Protein AF-A0A962KRT5-F1 (afdb_monomer_lite)

pLDDT: mean 73.4, std 15.81, range [32.62, 94.31]

Foldseek 3Di:
DPPPDPDDQQDQDDQPDCPQEHSVQLVVLSVCCVPPVVVLLVQLLVLQDLDPPPDSCPSNLVSLLCSQVVVVVPGPAGPALQSSQSSSLSSSQRSCVSVVHDRQQLAQDALVVLVVLLVVLVDPDDPVVLLVLLVVLCVVCVRLLVSCLSCLRSVRCNCSVVVVLVSSLVSCCVPPVVVHDPPPPSNSVNSVSVSSNCSSNVPPRPPDD

Radius of gyration: 18.93 Å; chains: 1; bounding box: 44×34×55 Å

Structure (mmCIF, N/CA/C/O backbone):
data_AF-A0A962KRT5-F1
#
_entry.id   AF-A0A962KRT5-F1
#
loop_
_atom_site.group_PDB
_atom_site.id
_atom_site.type_symbol
_atom_site.label_atom_id
_atom_site.label_alt_id
_atom_site.label_comp_id
_atom_site.label_asym_id
_atom_site.label_entity_id
_atom_site.label_seq_id
_atom_site.pdbx_PDB_ins_code
_atom_site.Cartn_x
_atom_site.Cartn_y
_atom_site.Cartn_z
_atom_site.occupancy
_atom_site.B_iso_or_equiv
_atom_site.auth_seq_id
_atom_site.auth_comp_id
_atom_site.auth_asym_id
_atom_site.auth_atom_id
_atom_site.pdbx_PDB_model_num
ATOM 1 N N . MET A 1 1 ? 4.299 20.429 25.257 1.00 34.22 1 MET A N 1
ATOM 2 C CA . MET A 1 1 ? 3.073 20.150 26.034 1.00 34.22 1 MET A CA 1
ATOM 3 C C . MET A 1 1 ? 2.547 18.812 25.542 1.00 34.22 1 MET A C 1
ATOM 5 O O . MET A 1 1 ? 2.298 18.714 24.353 1.00 34.22 1 MET A O 1
ATOM 9 N N . ASN A 1 2 ? 2.463 17.788 26.398 1.00 36.34 2 ASN A N 1
ATOM 10 C CA . ASN A 1 2 ? 1.872 16.492 26.038 1.00 36.34 2 ASN A CA 1
ATOM 11 C C . ASN A 1 2 ? 0.351 16.599 26.186 1.00 36.34 2 ASN A C 1
ATOM 13 O O . ASN A 1 2 ? -0.204 16.330 27.250 1.00 36.34 2 ASN A O 1
ATOM 17 N N . THR A 1 3 ? -0.327 17.066 25.143 1.00 44.53 3 THR A N 1
ATOM 18 C CA . THR A 1 3 ? -1.774 16.892 25.012 1.00 44.53 3 THR A CA 1
ATOM 19 C C . THR A 1 3 ? -2.020 15.427 24.696 1.00 44.53 3 THR A C 1
ATOM 21 O O . THR A 1 3 ? -1.869 15.013 23.554 1.00 44.53 3 THR A O 1
ATOM 24 N N . SER A 1 4 ? -2.361 14.634 25.714 1.00 51.38 4 SER A N 1
ATOM 25 C CA . SER A 1 4 ? -2.929 13.303 25.502 1.00 51.38 4 SER A CA 1
ATOM 26 C C . SER A 1 4 ? -4.193 13.479 24.660 1.00 51.38 4 SER A C 1
ATOM 28 O O . SER A 1 4 ? -5.209 13.986 25.143 1.00 51.38 4 SER A O 1
ATOM 30 N N . ILE A 1 5 ? -4.096 13.150 23.371 1.00 58.03 5 ILE A N 1
ATOM 31 C CA . ILE A 1 5 ? -5.247 13.105 22.479 1.00 58.03 5 ILE A CA 1
ATOM 32 C C . ILE A 1 5 ? -6.123 11.982 23.020 1.00 58.03 5 ILE A C 1
ATOM 34 O O . ILE A 1 5 ? -5.716 10.824 23.083 1.00 58.03 5 ILE A O 1
ATOM 38 N N . ARG A 1 6 ? -7.324 12.324 23.485 1.00 66.25 6 ARG A N 1
ATOM 39 C CA . ARG A 1 6 ? -8.289 11.309 23.894 1.00 66.25 6 ARG A CA 1
ATOM 40 C C . ARG A 1 6 ? -8.757 10.602 22.625 1.00 66.25 6 ARG A C 1
ATOM 42 O O . ARG A 1 6 ? -9.541 11.182 21.879 1.00 66.25 6 ARG A O 1
ATOM 49 N N . LEU A 1 7 ? -8.263 9.384 22.402 1.00 69.31 7 LEU A N 1
ATOM 50 C CA . LEU A 1 7 ? -8.700 8.482 21.333 1.00 69.31 7 LEU A CA 1
ATOM 51 C C . LEU A 1 7 ? -10.231 8.422 21.303 1.00 69.31 7 LEU A C 1
ATOM 53 O O . LEU A 1 7 ? -10.857 7.855 22.205 1.00 69.31 7 LEU A O 1
ATOM 57 N N . LYS A 1 8 ? -10.838 9.061 20.299 1.00 80.38 8 LYS A N 1
ATOM 58 C CA . LYS A 1 8 ? -12.243 8.828 19.964 1.00 80.38 8 LYS A CA 1
ATOM 59 C C . LYS A 1 8 ? -12.336 7.428 19.340 1.00 80.38 8 LYS A C 1
ATOM 61 O O . LYS A 1 8 ? -11.406 7.056 18.625 1.00 80.38 8 LYS A O 1
ATOM 66 N N . PRO A 1 9 ? -13.425 6.678 19.576 1.00 86.38 9 PRO A N 1
ATOM 67 C CA . PRO A 1 9 ? -13.664 5.446 18.839 1.00 86.38 9 PRO A CA 1
ATOM 68 C C . PRO A 1 9 ? -13.643 5.705 17.330 1.00 86.38 9 PRO A C 1
ATOM 70 O O . PRO A 1 9 ? -14.184 6.718 16.870 1.00 86.38 9 PRO A O 1
ATOM 73 N N . LEU A 1 10 ? -13.018 4.809 16.576 1.00 90.00 10 LEU A N 1
ATOM 74 C CA . LEU A 1 10 ? -13.010 4.843 15.125 1.00 90.00 10 LEU A CA 1
ATOM 75 C C . LEU A 1 10 ? -14.431 4.556 14.612 1.00 90.00 10 LEU A C 1
ATOM 77 O O . LEU A 1 10 ? -15.071 3.600 15.054 1.00 90.00 10 LEU A O 1
ATOM 81 N N . PRO A 1 11 ? -14.968 5.377 13.695 1.00 91.75 11 PRO A N 1
ATOM 82 C CA . PRO A 1 11 ? -16.301 5.160 13.161 1.00 91.75 11 PRO A CA 1
ATOM 83 C C . PRO A 1 11 ? -16.336 3.905 12.289 1.00 91.75 11 PRO A C 1
ATOM 85 O O . PRO A 1 11 ? -15.399 3.619 11.543 1.00 91.75 11 PRO A O 1
ATOM 88 N N . VAL A 1 12 ? -17.467 3.204 12.320 1.00 91.94 12 VAL A N 1
ATOM 89 C CA . VAL A 1 12 ? -17.766 2.165 11.333 1.00 91.94 12 VAL A CA 1
ATOM 90 C C . VAL A 1 12 ? -18.138 2.857 10.024 1.00 91.94 12 VAL A C 1
ATOM 92 O O . VAL A 1 12 ? -19.119 3.600 9.963 1.00 91.94 12 VAL A O 1
ATOM 95 N N . LEU A 1 13 ? -17.334 2.628 8.990 1.00 90.56 13 LEU A N 1
ATOM 96 C CA . LEU A 1 13 ? -17.573 3.098 7.628 1.00 90.56 13 LEU A CA 1
ATOM 97 C C . LEU A 1 13 ? -17.784 1.887 6.708 1.00 90.56 13 LEU A C 1
ATOM 99 O O . LEU A 1 13 ? -17.200 0.836 6.978 1.00 90.56 13 LEU A O 1
ATOM 103 N N . PRO A 1 14 ? -18.580 2.008 5.632 1.00 93.31 14 PRO A N 1
ATOM 104 C CA . PRO A 1 14 ? -18.574 1.021 4.560 1.00 93.31 14 PRO A CA 1
ATOM 105 C C . PRO A 1 14 ? -17.189 0.952 3.909 1.00 93.31 14 PRO A C 1
ATOM 107 O O . PRO A 1 14 ? -16.612 1.997 3.580 1.00 93.31 14 PRO A O 1
ATOM 110 N N . VAL A 1 15 ? -16.668 -0.260 3.733 1.00 91.31 15 VAL A N 1
ATOM 111 C CA . VAL A 1 15 ? -15.463 -0.505 2.928 1.00 91.31 15 VAL A CA 1
ATOM 112 C C . VAL A 1 15 ? -15.736 -0.165 1.458 1.00 91.31 15 VAL A C 1
ATOM 114 O O . VAL A 1 15 ? -16.819 -0.454 0.952 1.00 91.31 15 VAL A O 1
ATOM 117 N N . GLU A 1 16 ? -14.780 0.480 0.782 1.00 86.12 16 GLU A N 1
ATOM 118 C CA . GLU A 1 16 ? -14.925 0.884 -0.625 1.00 86.12 16 GLU A CA 1
ATOM 119 C C . GLU A 1 16 ? -14.697 -0.259 -1.616 1.00 86.12 16 GLU A C 1
ATOM 121 O O . GLU A 1 16 ? -15.350 -0.282 -2.659 1.00 86.12 16 GLU A O 1
ATOM 126 N N . ARG A 1 17 ? -13.800 -1.200 -1.292 1.00 82.00 17 ARG A N 1
ATOM 127 C CA . ARG A 1 17 ? -13.500 -2.389 -2.106 1.00 82.00 17 ARG A CA 1
ATOM 128 C C . ARG A 1 17 ? -13.463 -3.637 -1.243 1.00 82.00 17 ARG A C 1
ATOM 130 O O . ARG A 1 17 ? -12.502 -3.863 -0.507 1.00 82.00 17 ARG A O 1
ATOM 137 N N . ASP A 1 18 ? -14.522 -4.433 -1.306 1.00 86.81 18 ASP A N 1
ATOM 138 C CA . ASP A 1 18 ? -14.667 -5.615 -0.461 1.00 86.81 18 ASP A CA 1
ATOM 139 C C . ASP A 1 18 ? -14.050 -6.883 -1.071 1.00 86.81 18 ASP A C 1
ATOM 141 O O . ASP A 1 18 ? -13.909 -7.887 -0.369 1.00 86.81 18 ASP A O 1
ATOM 145 N N . GLU A 1 19 ? -13.596 -6.826 -2.329 1.00 86.06 19 GLU A N 1
ATOM 146 C CA . GLU A 1 19 ? -12.998 -7.961 -3.036 1.00 86.06 19 GLU A CA 1
ATOM 147 C C . GLU A 1 19 ? -11.678 -8.431 -2.408 1.00 86.06 19 GLU A C 1
ATOM 149 O O . GLU A 1 19 ? -11.365 -9.623 -2.444 1.00 86.06 19 GLU A O 1
ATOM 154 N N . TYR A 1 20 ? -10.907 -7.507 -1.826 1.00 83.50 20 TYR A N 1
ATOM 155 C CA . TYR A 1 20 ? -9.584 -7.785 -1.250 1.00 83.50 20 TYR A CA 1
ATOM 156 C C . TYR A 1 20 ? -9.496 -7.492 0.252 1.00 83.50 20 TYR A C 1
ATOM 158 O O . TYR A 1 20 ? -8.590 -7.993 0.922 1.00 83.50 20 TYR A O 1
ATOM 166 N N . CYS A 1 21 ? -10.438 -6.717 0.798 1.00 87.44 21 CYS A N 1
ATOM 167 C CA . CYS A 1 21 ? -10.530 -6.403 2.218 1.00 87.44 21 CYS A CA 1
ATOM 168 C C . CYS A 1 21 ? -12.002 -6.361 2.652 1.00 87.44 21 CYS A C 1
ATOM 170 O O . CYS A 1 21 ? -12.712 -5.407 2.377 1.00 87.44 21 CYS A O 1
ATOM 172 N N . SER A 1 22 ? -12.499 -7.396 3.335 1.00 93.31 22 SER A N 1
ATOM 173 C CA . SER A 1 22 ? -13.918 -7.425 3.721 1.00 93.31 22 SER A CA 1
ATOM 174 C C . SER A 1 22 ? -14.251 -6.447 4.858 1.00 93.31 22 SER A C 1
ATOM 176 O O . SER A 1 22 ? -13.402 -6.108 5.693 1.00 93.31 22 SER A O 1
ATOM 178 N N . GLN A 1 23 ? -15.528 -6.057 4.948 1.00 94.12 23 GLN A N 1
ATOM 179 C CA . GLN A 1 23 ? -16.053 -5.278 6.076 1.00 94.12 23 GLN A CA 1
ATOM 180 C C . GLN A 1 23 ? -15.787 -5.977 7.418 1.00 94.12 23 GLN A C 1
ATOM 182 O O . GLN A 1 23 ? -15.281 -5.353 8.347 1.00 94.12 23 GLN A O 1
ATOM 187 N N . GLU A 1 24 ? -16.075 -7.280 7.503 1.00 94.31 24 GLU A N 1
ATOM 188 C CA . GLU A 1 24 ? -15.885 -8.077 8.722 1.00 94.31 24 GLU A CA 1
ATOM 189 C C . GLU A 1 24 ? -14.420 -8.079 9.175 1.00 94.31 24 GLU A C 1
ATOM 191 O O . GLU A 1 24 ? -14.130 -7.860 10.351 1.00 94.31 24 GLU A O 1
ATOM 196 N N . MET A 1 25 ? -13.491 -8.271 8.234 1.00 93.19 25 MET A N 1
ATOM 197 C CA . MET A 1 25 ? -12.056 -8.237 8.510 1.00 93.19 25 MET A CA 1
ATOM 198 C C . MET A 1 25 ? -11.615 -6.861 9.013 1.00 93.19 25 MET A C 1
ATOM 200 O O . MET A 1 25 ? -10.937 -6.766 10.037 1.00 93.19 25 MET A O 1
ATOM 204 N N . THR A 1 26 ? -12.025 -5.799 8.320 1.00 92.25 26 THR A N 1
ATOM 205 C CA . THR A 1 26 ? -11.687 -4.420 8.690 1.00 92.25 26 THR A CA 1
ATOM 206 C C . THR A 1 26 ? -12.178 -4.094 10.101 1.00 92.25 26 THR A C 1
ATOM 208 O O . THR A 1 26 ? -11.401 -3.633 10.941 1.00 92.25 26 THR A O 1
ATOM 211 N N . ASP A 1 27 ? -13.441 -4.401 10.400 1.00 92.75 27 ASP A N 1
ATOM 212 C CA . ASP A 1 27 ? -14.059 -4.108 11.696 1.00 92.75 27 ASP A CA 1
ATOM 213 C C . ASP A 1 27 ? -13.444 -4.942 12.834 1.00 92.75 27 ASP A C 1
ATOM 215 O O . ASP A 1 27 ? -13.250 -4.434 13.945 1.00 92.75 27 ASP A O 1
ATOM 219 N N . ALA A 1 28 ? -13.068 -6.199 12.567 1.00 92.50 28 ALA A N 1
ATOM 220 C CA . ALA A 1 28 ? -12.366 -7.044 13.532 1.00 92.50 28 ALA A CA 1
ATOM 221 C C . ALA A 1 28 ? -10.981 -6.479 13.888 1.00 92.50 28 ALA A C 1
ATOM 223 O O . ALA A 1 28 ? -10.618 -6.423 15.067 1.00 92.50 28 ALA A O 1
ATOM 224 N N . ILE A 1 29 ? -10.225 -6.016 12.889 1.00 91.44 29 ILE A N 1
ATOM 225 C CA . ILE A 1 29 ? -8.900 -5.411 13.080 1.00 91.44 29 ILE A CA 1
ATOM 226 C C . ILE A 1 29 ? -9.009 -4.111 13.880 1.00 91.44 29 ILE A C 1
ATOM 228 O O . ILE A 1 29 ? -8.248 -3.911 14.827 1.00 91.44 29 ILE A O 1
ATOM 232 N N . ILE A 1 30 ? -9.985 -3.257 13.566 1.00 90.56 30 ILE A N 1
ATOM 233 C CA . ILE A 1 30 ? -10.252 -2.021 14.319 1.00 90.56 30 ILE A CA 1
ATOM 234 C C . ILE A 1 30 ? -10.604 -2.330 15.769 1.00 90.56 30 ILE A C 1
ATOM 236 O O . ILE A 1 30 ? -10.021 -1.753 16.684 1.00 90.56 30 ILE A O 1
ATOM 240 N N . THR A 1 31 ? -11.500 -3.290 15.985 1.00 91.25 31 THR A N 1
ATOM 241 C CA . THR A 1 31 ? -11.904 -3.709 17.329 1.00 91.25 31 THR A CA 1
ATOM 242 C C . THR A 1 31 ? -10.702 -4.210 18.137 1.00 91.25 31 THR A C 1
ATOM 244 O O . THR A 1 31 ? -10.577 -3.907 19.325 1.00 91.25 31 THR A O 1
ATOM 247 N N . GLU A 1 32 ? -9.788 -4.961 17.521 1.00 90.94 32 GLU A N 1
ATOM 248 C CA . GLU A 1 32 ? -8.557 -5.421 18.174 1.00 90.94 32 GLU A CA 1
ATOM 249 C C . GLU A 1 32 ? -7.597 -4.258 18.472 1.00 90.94 32 GLU A C 1
ATOM 251 O O . GLU A 1 32 ? -7.033 -4.201 19.571 1.00 90.94 32 GLU A O 1
ATOM 256 N N . LEU A 1 33 ? -7.452 -3.302 17.545 1.00 88.19 33 LEU A N 1
ATOM 257 C CA . LEU A 1 33 ? -6.648 -2.091 17.736 1.00 88.19 33 LEU A CA 1
ATOM 258 C C . LEU A 1 33 ? -7.139 -1.270 18.929 1.00 88.19 33 LEU A C 1
ATOM 260 O O . LEU A 1 33 ? -6.364 -0.966 19.838 1.00 88.19 33 LEU A O 1
ATOM 264 N N . GLU A 1 34 ? -8.434 -0.966 18.965 1.00 88.94 34 GLU A N 1
ATOM 265 C CA . GLU A 1 34 ? -9.047 -0.153 20.013 1.00 88.94 34 GLU A CA 1
ATOM 266 C C . GLU A 1 34 ? -9.010 -0.829 21.384 1.00 88.94 34 GLU A C 1
ATOM 268 O O . GLU A 1 34 ? -8.845 -0.157 22.404 1.00 88.94 34 GLU A O 1
ATOM 273 N N . ASN A 1 35 ? -9.150 -2.155 21.435 1.00 89.69 35 ASN A N 1
ATOM 274 C CA . ASN A 1 35 ? -9.220 -2.877 22.702 1.00 89.69 35 ASN A CA 1
ATOM 275 C C . ASN A 1 35 ? -7.848 -3.258 23.255 1.00 89.69 35 ASN A C 1
ATOM 277 O O . ASN A 1 35 ? -7.649 -3.180 24.471 1.00 89.69 35 ASN A O 1
ATOM 281 N N . LYS A 1 36 ? -6.915 -3.686 22.396 1.00 88.69 36 LYS A N 1
ATOM 282 C CA . LYS A 1 36 ? -5.664 -4.329 22.832 1.00 88.69 36 LYS A CA 1
ATOM 283 C C . LYS A 1 36 ? -4.389 -3.619 22.388 1.00 88.69 36 LYS A C 1
ATOM 285 O O . LYS A 1 36 ? -3.358 -3.839 23.016 1.00 88.69 36 LYS A O 1
ATOM 290 N N . HIS A 1 37 ? -4.444 -2.766 21.366 1.00 87.19 37 HIS A N 1
ATOM 291 C CA . HIS A 1 37 ? -3.265 -2.118 20.779 1.00 87.19 37 HIS A CA 1
ATOM 292 C C . HIS A 1 37 ? -3.416 -0.587 20.722 1.00 87.19 37 HIS A C 1
ATOM 294 O O . HIS A 1 37 ? -3.080 0.056 19.727 1.00 87.19 37 HIS A O 1
ATOM 300 N N . LYS A 1 38 ? -3.909 0.009 21.817 1.00 85.81 38 LYS A N 1
ATOM 301 C CA . LYS A 1 38 ? -4.190 1.453 21.917 1.00 85.81 38 LYS A CA 1
ATOM 302 C C . LYS A 1 38 ? -2.972 2.332 21.646 1.00 85.81 38 LYS A C 1
ATOM 304 O O . LYS A 1 38 ? -3.122 3.358 20.996 1.00 85.81 38 LYS A O 1
ATOM 309 N N . ASP A 1 39 ? -1.789 1.925 22.101 1.00 84.88 39 ASP A N 1
ATOM 310 C CA . ASP A 1 39 ? -0.550 2.680 21.874 1.00 84.88 39 ASP A CA 1
ATOM 311 C C . ASP A 1 39 ? -0.161 2.679 20.390 1.00 84.88 39 ASP A C 1
ATOM 313 O O . ASP A 1 39 ? 0.254 3.702 19.851 1.00 84.88 39 ASP A O 1
ATOM 317 N N . THR A 1 40 ? -0.363 1.554 19.696 1.00 84.25 40 THR A N 1
ATOM 318 C CA . THR A 1 40 ? -0.152 1.460 18.246 1.00 84.25 40 THR A CA 1
ATOM 319 C C . THR A 1 40 ? -1.145 2.339 17.496 1.00 84.25 40 THR A C 1
ATOM 321 O O . THR A 1 40 ? -0.745 3.091 16.611 1.00 84.25 40 THR A O 1
ATOM 324 N N . LEU A 1 41 ? -2.426 2.295 17.873 1.00 84.81 41 LEU A N 1
ATOM 325 C CA . LEU A 1 41 ? -3.456 3.150 17.285 1.00 84.81 41 LEU A CA 1
ATOM 326 C C . LEU A 1 41 ? -3.157 4.641 17.520 1.00 84.81 41 LEU A C 1
ATOM 328 O O . LEU A 1 41 ? -3.270 5.442 16.595 1.00 84.81 41 LEU A O 1
ATOM 332 N N . GLN A 1 42 ? -2.711 4.999 18.726 1.00 84.38 42 GLN A N 1
ATOM 333 C CA . GLN A 1 42 ? -2.265 6.351 19.057 1.00 84.38 42 GLN A CA 1
ATOM 334 C C . GLN A 1 42 ? -1.089 6.780 18.175 1.00 84.38 42 GLN A C 1
ATOM 336 O O . GLN A 1 42 ? -1.120 7.871 17.618 1.00 84.38 42 GLN A O 1
ATOM 341 N N . ASN A 1 43 ? -0.091 5.912 17.995 1.00 82.69 43 ASN A N 1
ATOM 342 C CA . ASN A 1 43 ? 1.048 6.191 17.127 1.00 82.69 43 ASN A CA 1
ATOM 343 C C . ASN A 1 43 ? 0.611 6.401 15.666 1.00 82.69 43 ASN A C 1
ATOM 345 O O . ASN A 1 43 ? 1.097 7.322 15.018 1.00 82.69 43 ASN A O 1
ATOM 349 N N . ILE A 1 44 ? -0.331 5.608 15.139 1.00 82.69 44 ILE A N 1
ATOM 350 C CA . ILE A 1 44 ? -0.856 5.826 13.778 1.00 82.69 44 ILE A CA 1
ATOM 351 C C . ILE A 1 44 ? -1.528 7.201 13.679 1.00 82.69 44 ILE A C 1
ATOM 353 O O . ILE A 1 44 ? -1.232 7.954 12.757 1.00 82.69 44 ILE A O 1
ATOM 357 N N . ILE A 1 45 ? -2.378 7.550 14.648 1.00 83.38 45 ILE A N 1
ATOM 358 C CA . ILE A 1 45 ? -3.072 8.846 14.714 1.00 83.38 45 ILE A CA 1
ATOM 359 C C . ILE A 1 45 ? -2.092 10.020 14.789 1.00 83.38 45 ILE A C 1
ATOM 361 O O . ILE A 1 45 ? -2.278 11.020 14.104 1.00 83.38 45 ILE A O 1
ATOM 365 N N . GLU A 1 46 ? -1.036 9.909 15.594 1.00 81.62 46 GLU A N 1
ATOM 366 C CA . GLU A 1 46 ? -0.012 10.954 15.737 1.00 81.62 46 GLU A CA 1
ATOM 367 C C . GLU A 1 46 ? 0.812 11.167 14.462 1.00 81.62 46 GLU A C 1
ATOM 369 O O . GLU A 1 46 ? 1.377 12.244 14.272 1.00 81.62 46 GLU A O 1
ATOM 374 N N . ASN A 1 47 ? 0.861 10.161 13.586 1.00 77.88 47 ASN A N 1
ATOM 375 C CA . ASN A 1 47 ? 1.531 10.226 12.291 1.00 77.88 47 ASN A CA 1
ATOM 376 C C . ASN A 1 47 ? 0.558 10.469 11.118 1.00 77.88 47 ASN A C 1
ATOM 378 O O . ASN A 1 47 ? 1.003 10.527 9.971 1.00 77.88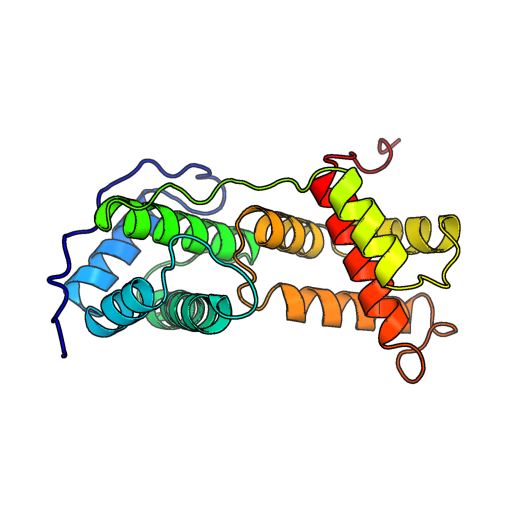 47 ASN A O 1
ATOM 382 N N . GLU A 1 48 ? -0.747 10.624 11.370 1.00 76.75 48 GLU A N 1
ATOM 383 C CA . GLU A 1 48 ? -1.731 10.983 10.345 1.00 76.75 48 GLU A CA 1
ATOM 384 C C . GLU A 1 48 ? -1.782 12.510 10.190 1.00 76.75 48 GLU A C 1
ATOM 386 O O . GLU A 1 48 ? -2.213 13.239 11.087 1.00 76.75 48 GLU A O 1
ATOM 391 N N . PHE A 1 49 ? -1.354 13.011 9.028 1.00 70.19 49 PHE A N 1
ATOM 392 C CA . PHE A 1 49 ? -1.311 14.446 8.741 1.00 70.19 49 PHE A CA 1
ATOM 393 C C . PHE A 1 49 ? -2.391 14.867 7.730 1.00 70.19 49 PHE A C 1
ATOM 395 O O . PHE A 1 49 ? -2.718 14.106 6.816 1.00 70.19 49 PHE A O 1
ATOM 402 N N . PRO A 1 50 ? -2.931 16.102 7.830 1.00 61.12 50 PRO A N 1
ATOM 403 C CA . PRO A 1 50 ? -3.933 16.612 6.889 1.00 61.12 50 PRO A CA 1
ATOM 404 C C . PRO A 1 50 ? -3.461 16.588 5.432 1.00 61.12 50 PRO A C 1
ATOM 406 O O . PRO A 1 50 ? -4.245 16.251 4.548 1.00 61.12 50 PRO A O 1
ATOM 409 N N . VAL A 1 51 ? -2.181 16.904 5.214 1.00 61.97 51 VAL A N 1
ATOM 410 C CA . VAL A 1 51 ? -1.486 16.821 3.928 1.00 61.97 51 VAL A CA 1
ATOM 411 C C . VAL A 1 51 ? -0.273 15.926 4.136 1.00 61.97 51 VAL A C 1
ATOM 413 O O . VAL A 1 51 ? 0.611 16.261 4.928 1.00 61.97 51 VAL A O 1
ATOM 416 N N . ARG A 1 52 ? -0.217 14.799 3.426 1.00 62.94 52 ARG A N 1
A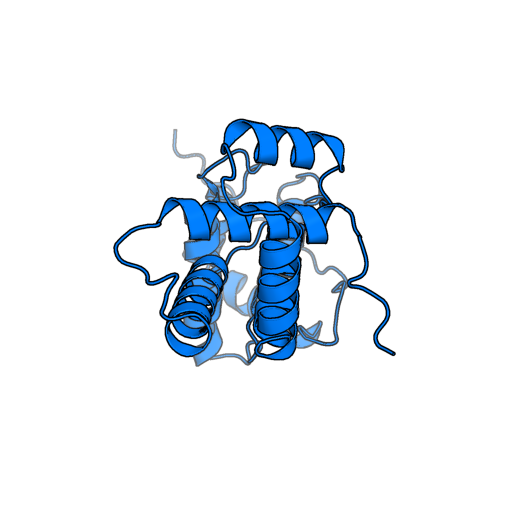TOM 417 C CA . ARG A 1 52 ? 0.941 13.897 3.410 1.00 62.94 52 ARG A CA 1
ATOM 418 C C . ARG A 1 52 ? 1.998 14.449 2.443 1.00 62.94 52 ARG A C 1
ATOM 420 O O . ARG A 1 52 ? 2.375 13.820 1.469 1.00 62.94 52 ARG A O 1
ATOM 427 N N . ALA A 1 53 ? 2.429 15.691 2.668 1.00 46.22 53 ALA A N 1
ATOM 428 C CA . ALA A 1 53 ? 3.461 16.313 1.849 1.00 46.22 53 ALA A CA 1
ATOM 429 C C . ALA A 1 53 ? 4.816 15.698 2.217 1.00 46.22 53 ALA A C 1
ATOM 431 O O . ALA A 1 53 ? 5.301 15.913 3.324 1.00 46.22 53 ALA A O 1
ATOM 432 N N . ASP A 1 54 ? 5.384 14.936 1.283 1.00 45.09 54 ASP A N 1
ATOM 433 C CA . ASP A 1 54 ? 6.780 14.501 1.215 1.00 45.09 54 ASP A CA 1
ATOM 434 C C . ASP A 1 54 ? 7.361 13.788 2.454 1.00 45.09 54 ASP A C 1
ATOM 436 O O . ASP A 1 54 ? 7.602 14.361 3.512 1.00 45.09 54 ASP A O 1
ATOM 440 N N . PHE A 1 55 ? 7.721 12.512 2.279 1.00 39.84 55 PHE A N 1
ATOM 441 C CA . PHE A 1 55 ? 8.627 11.731 3.145 1.00 39.84 55 PHE A CA 1
ATOM 442 C C . PHE A 1 55 ? 8.197 11.452 4.601 1.00 39.84 55 PHE A C 1
ATOM 444 O O . PHE A 1 55 ? 8.744 10.528 5.212 1.00 39.84 55 PHE A O 1
ATOM 451 N N . HIS A 1 56 ? 7.207 12.158 5.146 1.00 38.94 56 HIS A N 1
ATOM 452 C CA . HIS A 1 56 ? 6.696 11.964 6.508 1.00 38.94 56 HIS A CA 1
ATOM 453 C C . HIS A 1 56 ? 5.697 10.797 6.641 1.00 38.94 56 HIS A C 1
ATOM 455 O O . HIS A 1 56 ? 5.477 10.311 7.750 1.00 38.94 56 HIS A O 1
ATOM 461 N N . GLY A 1 57 ? 5.200 10.253 5.522 1.00 52.66 57 GLY A N 1
ATOM 462 C CA . GLY A 1 57 ? 4.361 9.045 5.482 1.00 52.66 57 GLY A CA 1
ATOM 463 C C . GLY A 1 57 ? 5.059 7.764 5.959 1.00 52.66 57 GLY A C 1
ATOM 464 O O . GLY A 1 57 ? 4.387 6.803 6.314 1.00 52.66 57 GLY A O 1
ATOM 465 N N . LYS A 1 58 ? 6.397 7.746 6.077 1.00 61.28 58 LYS A N 1
ATOM 466 C CA . LYS A 1 58 ? 7.136 6.558 6.548 1.00 61.28 58 LYS A CA 1
ATOM 467 C C . LYS A 1 58 ? 6.742 6.128 7.960 1.00 61.28 58 LYS A C 1
ATOM 469 O O . LYS A 1 58 ? 6.687 4.934 8.223 1.00 61.28 58 LYS A O 1
ATOM 474 N N . GLY A 1 59 ? 6.487 7.073 8.868 1.00 58.16 59 GLY A N 1
ATOM 475 C CA . GLY A 1 59 ? 6.071 6.750 10.240 1.00 58.16 59 GLY A CA 1
ATOM 476 C C . GLY A 1 59 ? 4.712 6.053 10.263 1.00 58.16 59 GLY A C 1
ATOM 477 O O . GLY A 1 59 ? 4.549 5.021 10.912 1.00 58.16 59 GLY A O 1
ATOM 478 N N . TYR A 1 60 ? 3.778 6.574 9.471 1.00 67.81 60 TYR A N 1
ATOM 479 C CA . TYR A 1 60 ? 2.450 6.009 9.281 1.00 67.81 60 TYR A CA 1
ATOM 480 C C . TYR A 1 60 ? 2.491 4.640 8.577 1.00 67.81 60 TYR A C 1
ATOM 482 O O . TYR A 1 60 ? 1.911 3.681 9.077 1.00 67.81 60 TYR A O 1
ATOM 490 N N . GLU A 1 61 ? 3.252 4.500 7.489 1.00 72.06 61 GLU A N 1
ATOM 491 C CA . GLU A 1 61 ? 3.427 3.230 6.770 1.00 72.06 61 GLU A CA 1
ATOM 492 C C . GLU A 1 61 ? 4.075 2.150 7.637 1.00 72.06 61 GLU A C 1
ATOM 494 O O . GLU A 1 61 ? 3.657 0.994 7.600 1.00 72.06 61 GLU A O 1
ATOM 499 N N . ILE A 1 62 ? 5.079 2.510 8.444 1.00 71.69 62 ILE A N 1
ATOM 500 C CA . ILE A 1 62 ? 5.698 1.588 9.403 1.00 71.69 62 ILE A CA 1
ATOM 501 C C . ILE A 1 62 ? 4.677 1.179 10.462 1.00 71.69 62 ILE A C 1
ATOM 503 O O . ILE A 1 62 ? 4.594 -0.002 10.802 1.00 71.69 62 ILE A O 1
ATOM 507 N N . ALA A 1 63 ? 3.893 2.125 10.982 1.00 70.56 63 ALA A N 1
ATOM 508 C CA . ALA A 1 63 ? 2.890 1.841 11.997 1.00 70.56 63 ALA A CA 1
ATOM 509 C C . ALA A 1 63 ? 1.782 0.922 11.455 1.00 70.56 63 ALA A C 1
ATOM 511 O O . ALA A 1 63 ? 1.467 -0.082 12.092 1.00 70.56 63 ALA A O 1
ATOM 512 N N . ILE A 1 64 ? 1.265 1.180 10.251 1.00 77.44 64 ILE A N 1
ATOM 513 C CA . ILE A 1 64 ? 0.277 0.310 9.601 1.00 77.44 64 ILE A CA 1
ATOM 514 C C . ILE A 1 64 ? 0.874 -1.042 9.203 1.00 77.44 64 ILE A C 1
ATOM 516 O O . ILE A 1 64 ? 0.261 -2.075 9.461 1.00 77.44 64 ILE A O 1
ATOM 520 N N . GLY A 1 65 ? 2.085 -1.079 8.646 1.00 79.88 65 GLY A N 1
ATOM 521 C CA . GLY A 1 65 ? 2.767 -2.339 8.340 1.00 79.88 65 GLY A CA 1
ATOM 522 C C . GLY A 1 65 ? 2.988 -3.194 9.593 1.00 79.88 65 GLY A C 1
ATOM 523 O O . GLY A 1 65 ? 2.813 -4.412 9.560 1.00 79.88 65 GLY A O 1
ATOM 524 N N . THR A 1 66 ? 3.291 -2.551 10.725 1.00 78.56 66 THR A N 1
ATOM 525 C CA . THR A 1 66 ? 3.395 -3.214 12.034 1.00 78.56 66 THR A CA 1
ATOM 526 C C . THR A 1 66 ? 2.042 -3.759 12.479 1.00 78.56 66 THR A C 1
ATOM 528 O O . THR A 1 66 ? 1.975 -4.900 12.923 1.00 78.56 66 THR A O 1
ATOM 531 N N . VAL A 1 67 ? 0.957 -2.999 12.304 1.00 79.69 67 VAL A N 1
ATOM 532 C CA . VAL A 1 67 ? -0.407 -3.471 12.583 1.00 79.69 67 VAL A CA 1
ATOM 533 C C . VAL A 1 67 ? -0.746 -4.710 11.767 1.00 79.69 67 VAL A C 1
ATOM 535 O O . VAL A 1 67 ? -1.143 -5.714 12.351 1.00 79.69 67 VAL A O 1
ATOM 538 N N . ILE A 1 68 ? -0.547 -4.676 10.449 1.00 82.00 68 ILE A N 1
ATOM 539 C CA . ILE A 1 68 ? -0.847 -5.810 9.566 1.00 82.00 68 ILE A CA 1
ATOM 540 C C . ILE A 1 68 ? -0.054 -7.048 10.009 1.00 82.00 68 ILE A C 1
ATOM 542 O O . ILE A 1 68 ? -0.615 -8.136 10.131 1.00 82.00 68 ILE A O 1
ATOM 546 N N . HIS A 1 69 ? 1.230 -6.887 10.337 1.00 82.75 69 HIS A N 1
ATOM 547 C CA . HIS A 1 69 ? 2.087 -7.998 10.755 1.00 82.75 69 HIS A CA 1
ATOM 548 C C . HIS A 1 69 ? 1.769 -8.544 12.154 1.00 82.75 69 HIS A C 1
ATOM 550 O O . HIS A 1 69 ? 1.779 -9.756 12.368 1.00 82.75 69 HIS A O 1
ATOM 556 N N . GLU A 1 70 ? 1.518 -7.677 13.135 1.00 82.38 70 GLU A N 1
ATOM 557 C CA . GLU A 1 70 ? 1.259 -8.090 14.518 1.00 82.38 70 GLU A CA 1
ATOM 558 C C . GLU A 1 70 ? -0.164 -8.613 14.712 1.00 82.38 70 GLU A C 1
ATOM 560 O O . GLU A 1 70 ? -0.355 -9.633 15.383 1.00 82.38 70 GLU A O 1
ATOM 565 N N . ILE A 1 71 ? -1.156 -7.950 14.111 1.00 83.50 71 ILE A N 1
ATOM 566 C CA . ILE A 1 71 ? -2.557 -8.376 14.164 1.00 83.50 71 ILE A CA 1
ATOM 567 C C . ILE A 1 71 ? -2.785 -9.587 13.264 1.00 83.50 71 ILE A C 1
ATOM 569 O O . ILE A 1 71 ? -3.505 -10.496 13.676 1.00 83.50 71 ILE A O 1
ATOM 573 N N . GLY A 1 72 ? -2.088 -9.686 12.127 1.00 81.44 72 GLY A N 1
ATOM 574 C CA . GLY A 1 72 ? -2.132 -10.851 11.236 1.00 81.44 72 GLY A CA 1
ATOM 575 C C . GLY A 1 72 ? -1.713 -12.175 11.882 1.00 81.44 72 GLY A C 1
ATOM 576 O O . GLY A 1 72 ? -2.002 -13.245 11.360 1.00 81.44 72 GLY A O 1
ATOM 577 N N . ARG A 1 73 ? -1.078 -12.141 13.062 1.00 83.69 73 ARG A N 1
ATOM 578 C CA . ARG A 1 73 ? -0.796 -13.347 13.864 1.00 83.69 73 ARG A CA 1
ATOM 579 C C . ARG A 1 73 ? -1.996 -13.850 14.670 1.00 83.69 73 ARG A C 1
ATOM 581 O O . ARG A 1 73 ? -1.937 -14.956 15.202 1.00 83.69 73 ARG A O 1
ATOM 588 N N . LYS A 1 74 ? -3.034 -13.030 14.839 1.00 85.69 74 LYS A N 1
ATOM 589 C CA . LYS A 1 74 ? -4.190 -13.288 15.716 1.00 85.69 74 LYS A CA 1
ATOM 590 C C . LYS A 1 74 ? -5.522 -13.244 14.977 1.00 85.69 74 LYS A C 1
ATOM 592 O O . LYS A 1 74 ? -6.453 -13.928 15.391 1.00 85.69 74 LYS A O 1
ATOM 597 N N . LEU A 1 75 ? -5.615 -12.422 13.939 1.00 88.12 75 LEU A N 1
ATOM 598 C CA . LEU A 1 75 ? -6.799 -12.238 13.114 1.00 88.12 75 LEU A CA 1
ATOM 599 C C . LEU A 1 75 ? -6.446 -12.465 11.641 1.00 88.12 75 LEU A C 1
ATOM 601 O O . LEU A 1 75 ? -5.293 -12.252 11.259 1.00 88.12 75 LEU A O 1
ATOM 605 N N . PRO A 1 76 ? -7.422 -12.866 10.810 1.00 86.12 76 PRO A N 1
ATOM 606 C CA . PRO A 1 76 ? -7.246 -12.886 9.366 1.00 86.12 76 PRO A CA 1
ATOM 607 C C . PRO A 1 76 ? -6.871 -11.487 8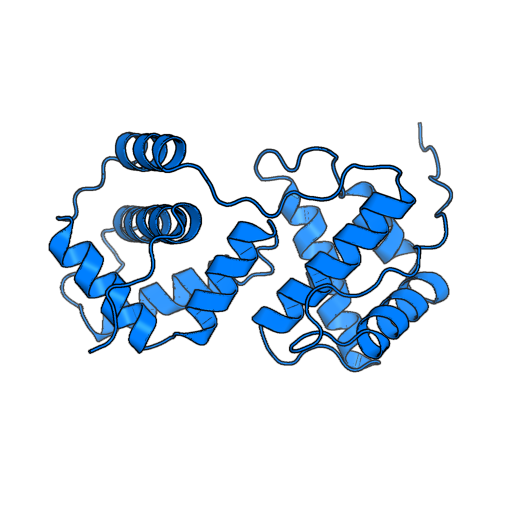.866 1.00 86.12 76 PRO A C 1
ATOM 609 O O . PRO A 1 76 ? -7.553 -10.513 9.177 1.00 86.12 76 PRO A O 1
ATOM 612 N N . VAL A 1 77 ? -5.795 -11.402 8.091 1.00 88.50 77 VAL A N 1
ATOM 613 C CA . VAL A 1 77 ? -5.404 -10.214 7.319 1.00 88.50 77 VAL A CA 1
ATOM 614 C C . VAL A 1 77 ? -5.372 -10.590 5.838 1.00 88.50 77 VAL A C 1
ATOM 616 O O . VAL A 1 77 ? -5.285 -11.783 5.531 1.00 88.50 77 VAL A O 1
ATOM 619 N N . PRO A 1 78 ? -5.449 -9.621 4.913 1.00 89.69 78 PRO A N 1
ATOM 620 C CA . PRO A 1 78 ? -5.378 -9.921 3.492 1.00 89.69 78 PRO A CA 1
ATOM 621 C C . PRO A 1 78 ? -4.062 -10.617 3.129 1.00 89.69 78 PRO A C 1
ATOM 623 O O . PRO A 1 78 ? -2.994 -10.240 3.607 1.00 89.69 78 PRO A O 1
ATOM 626 N N . GLU A 1 79 ? -4.139 -11.630 2.268 1.00 87.31 79 GLU A N 1
ATOM 627 C CA . GLU A 1 79 ? -2.965 -12.408 1.845 1.00 87.31 79 GLU A CA 1
ATOM 628 C C . GLU A 1 79 ? -2.171 -11.720 0.724 1.00 87.31 79 GLU A C 1
ATOM 630 O O . GLU A 1 79 ? -1.001 -12.033 0.498 1.00 87.31 79 GLU A O 1
ATOM 635 N N . THR A 1 80 ? -2.803 -10.785 0.008 1.00 89.25 80 THR A N 1
ATOM 636 C CA . THR A 1 80 ? -2.212 -10.086 -1.135 1.00 89.25 80 THR A CA 1
ATOM 637 C C . THR A 1 80 ? -1.696 -8.705 -0.743 1.00 89.25 80 THR A C 1
ATOM 639 O O . THR A 1 80 ? -2.218 -8.054 0.164 1.00 89.25 80 THR A O 1
ATOM 642 N N . ASP A 1 81 ? -0.689 -8.222 -1.476 1.00 87.38 81 ASP A N 1
ATOM 643 C CA . ASP A 1 81 ? -0.171 -6.858 -1.311 1.00 87.38 81 ASP A CA 1
ATOM 644 C C . ASP A 1 81 ? -1.259 -5.804 -1.555 1.00 87.38 81 ASP A C 1
ATOM 646 O O . ASP A 1 81 ? -1.369 -4.837 -0.807 1.00 87.38 81 ASP A O 1
ATOM 650 N N . LEU A 1 82 ? -2.110 -6.039 -2.556 1.00 85.31 82 LEU A N 1
ATOM 651 C CA . LEU A 1 82 ? -3.266 -5.202 -2.856 1.00 85.31 82 LEU A CA 1
ATOM 652 C C . LEU A 1 82 ? -4.256 -5.139 -1.687 1.00 85.31 82 LEU A C 1
ATOM 654 O O . LEU A 1 82 ? -4.659 -4.055 -1.283 1.00 85.31 82 LEU A O 1
ATOM 658 N N . GLY A 1 83 ? -4.611 -6.287 -1.106 1.00 89.38 83 GLY A N 1
ATOM 659 C CA . GLY A 1 83 ? -5.510 -6.314 0.041 1.00 89.38 83 GLY A CA 1
ATOM 660 C C . GLY A 1 83 ? -4.906 -5.621 1.263 1.00 89.38 83 GLY A C 1
ATOM 661 O O . GLY A 1 83 ? -5.616 -4.942 1.998 1.00 89.38 83 GLY A O 1
ATOM 662 N N . CYS A 1 84 ? -3.587 -5.722 1.462 1.00 89.44 84 CYS A N 1
ATOM 663 C CA . CYS A 1 84 ? -2.888 -4.985 2.517 1.00 89.44 84 CYS A CA 1
ATOM 664 C C . CYS A 1 84 ? -2.964 -3.463 2.309 1.00 89.44 84 CYS A C 1
ATOM 666 O O . CYS A 1 84 ? -3.145 -2.728 3.281 1.00 89.44 84 CYS A O 1
ATOM 668 N N . ILE A 1 85 ? -2.850 -2.999 1.060 1.00 86.62 85 ILE A N 1
ATOM 669 C CA . ILE A 1 85 ? -3.031 -1.588 0.685 1.00 86.62 85 ILE A CA 1
ATOM 670 C C . ILE A 1 85 ? -4.467 -1.135 0.963 1.00 86.62 85 ILE A C 1
ATOM 672 O O . ILE A 1 85 ? -4.655 -0.079 1.565 1.00 86.62 85 ILE A O 1
ATOM 676 N N . ASP A 1 86 ? -5.463 -1.955 0.620 1.00 88.06 86 ASP A N 1
ATOM 677 C CA . ASP A 1 86 ? -6.876 -1.651 0.880 1.00 88.06 86 ASP A CA 1
ATOM 678 C C . ASP A 1 86 ? -7.170 -1.567 2.367 1.00 88.06 86 ASP A C 1
ATOM 680 O O . ASP A 1 86 ? -7.761 -0.596 2.831 1.00 88.06 86 ASP A O 1
ATOM 684 N N . LEU A 1 87 ? -6.672 -2.523 3.147 1.00 90.31 87 LEU A N 1
ATOM 685 C CA . LEU A 1 87 ? -6.796 -2.480 4.596 1.00 90.31 87 LEU A CA 1
ATOM 686 C C . LEU A 1 87 ? -6.168 -1.203 5.175 1.00 90.31 87 LEU A C 1
ATOM 688 O O . LEU A 1 87 ? -6.769 -0.548 6.024 1.00 90.31 87 LEU A O 1
ATOM 692 N N . ALA A 1 88 ? -4.974 -0.818 4.720 1.00 88.81 88 ALA A N 1
ATOM 693 C CA . ALA A 1 88 ? -4.325 0.412 5.167 1.00 88.81 88 ALA A CA 1
ATOM 694 C C . ALA A 1 88 ? -5.120 1.669 4.806 1.00 88.81 88 ALA A C 1
ATOM 696 O O . ALA A 1 88 ? -5.263 2.573 5.634 1.00 88.81 88 ALA A O 1
ATOM 697 N N . TYR A 1 89 ? -5.662 1.714 3.589 1.00 87.44 89 TYR A N 1
ATOM 698 C CA . TYR A 1 89 ? -6.537 2.784 3.133 1.00 87.44 89 TYR A CA 1
ATOM 699 C C . TYR A 1 89 ? -7.800 2.876 4.002 1.00 87.44 89 TYR A C 1
ATOM 701 O O . TYR A 1 89 ? -8.128 3.952 4.506 1.00 87.44 89 TYR A O 1
ATOM 709 N N . GLU A 1 90 ? -8.450 1.747 4.282 1.00 90.81 90 GLU A N 1
ATOM 710 C CA . GLU A 1 90 ? -9.657 1.669 5.107 1.00 90.81 90 GLU A CA 1
ATOM 711 C C . GLU A 1 90 ? -9.424 2.067 6.572 1.00 90.81 90 GLU A C 1
ATOM 713 O O . GLU A 1 90 ? -10.270 2.738 7.183 1.00 90.81 90 GLU A O 1
ATOM 718 N N . LEU A 1 91 ? -8.265 1.706 7.134 1.00 89.38 91 LEU A N 1
ATOM 719 C CA . LEU A 1 91 ? -7.820 2.181 8.446 1.00 89.38 91 LEU A CA 1
ATOM 720 C C . LEU A 1 91 ? -7.591 3.699 8.425 1.00 89.38 91 LEU A C 1
ATOM 722 O O . LEU A 1 91 ? -8.084 4.408 9.305 1.00 89.38 91 LEU A O 1
ATOM 726 N N . GLY A 1 92 ? -6.905 4.208 7.397 1.00 88.06 92 GLY A N 1
ATOM 727 C CA . GLY A 1 92 ? -6.672 5.636 7.189 1.00 88.06 92 GLY A CA 1
ATOM 728 C C . GLY A 1 92 ? -7.965 6.447 7.126 1.00 88.06 92 GLY A C 1
ATOM 729 O O . GLY A 1 92 ? -8.110 7.413 7.873 1.00 88.06 92 GLY A O 1
ATOM 730 N N . ARG A 1 93 ? -8.946 6.022 6.320 1.00 89.25 93 ARG A N 1
ATOM 731 C CA . ARG A 1 93 ? -10.261 6.686 6.203 1.00 89.25 93 ARG A CA 1
ATOM 732 C C . ARG A 1 93 ? -10.940 6.859 7.555 1.00 89.25 93 ARG A C 1
ATOM 734 O O . ARG A 1 93 ? -11.388 7.949 7.905 1.00 89.25 93 ARG A O 1
ATOM 741 N N . ARG A 1 94 ? -10.991 5.794 8.355 1.00 90.50 94 ARG A N 1
ATOM 742 C CA . ARG A 1 94 ? -11.663 5.821 9.663 1.00 90.50 94 ARG A CA 1
ATOM 743 C C . ARG A 1 94 ? -10.919 6.686 10.671 1.00 90.50 94 ARG A C 1
ATOM 745 O O . ARG A 1 94 ? -11.558 7.436 11.406 1.00 90.50 94 ARG A O 1
ATOM 752 N N . ILE A 1 95 ? -9.588 6.633 10.677 1.00 88.56 95 ILE A N 1
ATOM 753 C CA . ILE A 1 95 ? -8.748 7.494 11.518 1.00 88.56 95 ILE A CA 1
ATOM 754 C C . ILE A 1 95 ? -8.971 8.965 11.168 1.00 88.56 95 ILE A C 1
ATOM 756 O O . ILE A 1 95 ? -9.295 9.766 12.047 1.00 88.56 95 ILE A O 1
ATOM 760 N N . ARG A 1 96 ? -8.893 9.313 9.882 1.00 87.19 96 ARG A N 1
ATOM 761 C CA . ARG A 1 96 ? -9.127 10.680 9.404 1.00 87.19 96 ARG A CA 1
ATOM 762 C C . ARG A 1 96 ? -10.527 11.156 9.766 1.00 87.19 96 ARG A C 1
ATOM 764 O O . ARG A 1 96 ? -10.675 12.242 10.323 1.00 87.19 96 ARG A O 1
ATOM 771 N N . LYS A 1 97 ? -11.539 10.301 9.590 1.00 90.06 97 LYS A N 1
ATOM 772 C CA . LYS A 1 97 ? -12.914 10.599 9.996 1.00 90.06 97 LYS A CA 1
ATOM 773 C C . LYS A 1 97 ? -13.054 10.840 11.500 1.00 90.06 97 LYS A C 1
ATOM 775 O O . LYS A 1 97 ? -13.742 11.776 11.894 1.00 90.06 97 LYS A O 1
ATOM 780 N N . ALA A 1 98 ? -12.401 10.039 12.343 1.00 89.56 98 ALA A N 1
ATOM 781 C CA . ALA A 1 98 ? -12.401 10.233 13.795 1.00 89.56 98 ALA A CA 1
ATOM 782 C C . ALA A 1 98 ? -11.720 11.554 14.210 1.00 89.56 98 ALA A C 1
ATOM 784 O O . ALA A 1 98 ? -12.114 12.188 15.195 1.00 89.56 98 ALA A O 1
ATOM 785 N N . MET A 1 99 ? -10.712 11.979 13.447 1.00 86.44 99 MET A N 1
ATOM 786 C CA . MET A 1 99 ? -9.941 13.205 13.662 1.00 86.44 99 MET A CA 1
ATOM 787 C C . MET A 1 99 ? -10.546 14.450 12.998 1.00 86.44 99 MET A C 1
ATOM 789 O O . MET A 1 99 ? -9.934 15.514 13.065 1.00 86.44 99 MET A O 1
ATOM 793 N N . ASP A 1 100 ? -11.725 14.339 12.378 1.00 87.31 100 ASP A N 1
ATOM 794 C CA . ASP A 1 100 ? -12.357 15.421 11.612 1.00 87.31 100 ASP A CA 1
ATOM 795 C C . ASP A 1 100 ? -11.443 15.961 10.480 1.00 87.31 100 ASP A C 1
ATOM 797 O O . ASP A 1 100 ? -11.495 17.136 10.111 1.00 87.31 100 ASP A O 1
ATOM 801 N N . LEU A 1 101 ? -10.591 15.089 9.927 1.00 85.00 101 LEU A N 1
ATOM 802 C CA . LEU A 1 101 ? -9.728 15.363 8.778 1.00 85.00 101 LEU A CA 1
ATOM 803 C C . LEU A 1 101 ? -10.470 15.063 7.462 1.00 85.00 101 LEU A C 1
ATOM 805 O O . LEU A 1 101 ? -11.344 14.193 7.438 1.00 85.00 101 LEU A O 1
ATOM 809 N N . PRO A 1 102 ? -10.136 15.757 6.356 1.00 82.62 102 PRO A N 1
ATOM 810 C CA . PRO A 1 102 ? -10.696 15.436 5.041 1.00 82.62 102 PRO A CA 1
ATOM 811 C C . PRO A 1 102 ? -10.264 14.033 4.617 1.00 82.62 102 PRO A C 1
ATOM 813 O O . PRO A 1 102 ? -9.154 13.638 4.952 1.00 82.62 102 PRO A O 1
ATOM 816 N N . ASP A 1 103 ? -11.070 13.292 3.859 1.00 77.62 103 ASP A N 1
ATOM 817 C CA . ASP A 1 103 ? -10.624 12.007 3.302 1.00 77.62 103 ASP A CA 1
ATOM 818 C C . ASP A 1 103 ? -9.382 12.202 2.420 1.00 77.62 103 ASP A C 1
ATOM 820 O O . ASP A 1 103 ? -9.184 13.274 1.839 1.00 77.62 103 ASP A O 1
ATOM 824 N N . THR A 1 104 ? -8.513 11.190 2.356 1.00 69.50 104 THR A N 1
ATOM 825 C CA . THR A 1 104 ? -7.385 11.225 1.420 1.00 69.50 104 THR A CA 1
ATOM 826 C C . THR A 1 104 ? -7.970 11.153 0.015 1.00 69.50 104 THR A C 1
ATOM 828 O O . THR A 1 104 ? -8.661 10.172 -0.282 1.00 69.50 104 THR A O 1
ATOM 831 N N . PRO A 1 105 ? -7.762 12.171 -0.837 1.00 61.88 105 PRO A N 1
ATOM 832 C CA . PRO A 1 105 ? -8.205 12.074 -2.212 1.00 61.88 105 PRO A CA 1
ATOM 833 C C . PRO A 1 105 ? -7.537 10.857 -2.845 1.00 61.88 105 PRO A C 1
ATOM 835 O O . PRO A 1 105 ? -6.343 10.623 -2.683 1.00 61.88 105 PRO A O 1
ATOM 838 N N . THR A 1 106 ? -8.332 10.065 -3.549 1.00 62.59 106 THR A N 1
ATOM 839 C CA . THR A 1 106 ? -7.823 9.062 -4.474 1.00 62.59 106 THR A CA 1
ATOM 840 C C . THR A 1 106 ? -7.188 9.839 -5.627 1.00 62.59 106 THR A C 1
ATOM 842 O O . THR A 1 106 ? -7.886 10.280 -6.541 1.00 62.59 106 THR A O 1
ATOM 845 N N . GLU A 1 107 ? -5.889 10.122 -5.534 1.00 58.09 107 GLU A N 1
ATOM 846 C CA . GLU A 1 107 ? -5.201 10.997 -6.482 1.00 58.09 107 GLU A CA 1
ATOM 847 C C . GLU A 1 107 ? -4.786 10.205 -7.724 1.00 58.09 107 GLU A C 1
ATOM 849 O O . GLU A 1 107 ? -3.942 9.311 -7.677 1.00 58.09 107 GLU A O 1
ATOM 854 N N . GLY A 1 108 ? -5.357 10.564 -8.873 1.00 53.38 108 GLY A N 1
ATOM 855 C CA . GLY A 1 108 ? -4.617 10.491 -10.128 1.00 53.38 108 GLY A CA 1
ATOM 856 C C . GLY A 1 108 ? -3.841 11.795 -10.266 1.00 53.38 108 GLY A C 1
ATOM 857 O O . GLY A 1 108 ? -4.423 12.863 -10.093 1.00 53.38 108 GLY A O 1
ATOM 858 N N . TRP A 1 109 ? -2.538 11.751 -10.531 1.00 48.28 109 TRP A N 1
ATOM 859 C CA . TRP A 1 109 ? -1.820 12.981 -10.884 1.00 48.28 109 TRP A CA 1
ATOM 860 C C . TRP A 1 109 ? -2.268 13.470 -12.259 1.00 48.28 109 TRP A C 1
ATOM 862 O O . TRP A 1 109 ? -2.520 12.687 -13.175 1.00 48.28 109 TRP A O 1
ATOM 872 N N . GLU A 1 110 ? -2.310 14.783 -12.442 1.00 47.22 110 GLU A N 1
ATOM 873 C CA . GLU A 1 110 ? -2.591 15.323 -13.763 1.00 47.22 110 GLU A CA 1
ATOM 874 C C . GLU A 1 110 ? -1.394 15.112 -14.707 1.00 47.22 110 GLU A C 1
ATOM 876 O O . GLU A 1 110 ? -0.232 15.254 -14.313 1.00 47.22 110 GLU A O 1
ATOM 881 N N . LEU A 1 111 ? -1.685 14.855 -15.992 1.00 41.12 111 LEU A N 1
ATOM 882 C CA . LEU A 1 111 ? -0.727 14.737 -17.113 1.00 41.12 111 LEU A CA 1
ATOM 883 C C . LEU A 1 111 ? 0.379 15.809 -17.111 1.00 41.12 111 LEU A C 1
ATOM 885 O O . LEU A 1 111 ? 1.491 15.565 -17.583 1.00 41.12 111 LEU A O 1
ATOM 889 N N . GLN A 1 112 ? 0.088 16.996 -16.583 1.00 44.94 112 GLN A N 1
ATOM 890 C CA . GLN A 1 112 ? 1.009 18.124 -16.554 1.00 44.94 112 GLN A CA 1
ATOM 891 C C . GLN A 1 112 ? 2.052 18.040 -15.424 1.00 44.94 112 GLN A C 1
ATOM 893 O O . GLN A 1 112 ? 3.236 18.240 -15.685 1.00 44.94 112 GLN A O 1
ATOM 898 N N . GLN A 1 113 ? 1.656 17.655 -14.206 1.00 51.41 113 GLN A N 1
ATOM 899 C CA . GLN A 1 113 ? 2.567 17.462 -13.055 1.00 51.41 113 GLN A CA 1
ATOM 900 C C . GLN A 1 113 ? 3.578 16.335 -13.328 1.00 51.41 113 GLN A C 1
ATOM 902 O O . GLN A 1 113 ? 4.761 16.375 -12.997 1.00 51.41 113 GLN A O 1
ATOM 907 N N . ILE A 1 114 ? 3.074 15.339 -14.035 1.00 49.44 114 ILE A N 1
ATOM 908 C CA . ILE A 1 114 ? 3.748 14.191 -14.618 1.00 49.44 114 ILE A CA 1
ATOM 909 C C . ILE A 1 114 ? 4.821 14.599 -15.639 1.00 49.44 114 ILE A C 1
ATOM 911 O O . ILE A 1 114 ? 5.961 14.134 -15.575 1.00 49.44 114 ILE A O 1
ATOM 915 N N . HIS A 1 115 ? 4.478 15.484 -16.578 1.00 44.59 115 HIS A N 1
ATOM 916 C CA . HIS A 1 115 ? 5.414 15.995 -17.579 1.00 44.59 115 HIS A CA 1
ATOM 917 C C . HIS A 1 115 ? 6.557 16.789 -16.931 1.00 44.59 115 HIS A C 1
ATOM 919 O O . HIS A 1 115 ? 7.721 16.632 -17.303 1.00 44.59 115 HIS A O 1
ATOM 925 N N . GLU A 1 116 ? 6.246 17.592 -15.914 1.00 55.28 116 GLU A N 1
ATOM 926 C CA . GLU A 1 116 ? 7.238 18.344 -15.141 1.00 55.28 116 GLU A CA 1
ATOM 927 C C . GLU A 1 116 ? 8.195 17.423 -14.370 1.00 55.28 116 GLU A C 1
ATOM 929 O O . GLU A 1 116 ? 9.403 17.681 -14.346 1.00 55.28 116 GLU A O 1
ATOM 934 N N . TYR A 1 117 ? 7.689 16.311 -13.823 1.00 54.28 117 TYR A N 1
ATOM 935 C CA . TYR A 1 117 ? 8.503 15.277 -13.179 1.00 54.28 117 TYR A CA 1
ATOM 936 C C . TYR A 1 117 ? 9.453 14.581 -14.171 1.00 54.28 117 TYR A C 1
ATOM 938 O O . TYR A 1 117 ? 10.634 14.389 -13.871 1.00 54.28 117 TYR A O 1
ATOM 946 N N . ILE A 1 118 ? 8.978 14.260 -15.381 1.00 50.62 118 ILE A N 1
ATOM 947 C CA . ILE A 1 118 ? 9.798 13.689 -16.467 1.00 50.62 118 ILE A CA 1
ATOM 948 C C . ILE A 1 118 ? 10.922 14.651 -16.876 1.00 50.62 118 ILE A C 1
ATOM 950 O O . ILE A 1 118 ? 12.081 14.244 -16.991 1.00 50.62 118 ILE A O 1
ATOM 954 N N . LEU A 1 119 ? 10.597 15.932 -17.074 1.00 53.03 119 LEU A N 1
ATOM 955 C CA . LEU A 1 119 ? 11.564 16.955 -17.478 1.00 53.03 119 LEU A CA 1
ATOM 956 C C . LEU A 1 119 ? 12.628 17.210 -16.400 1.00 53.03 119 LEU A C 1
ATOM 958 O O . LEU A 1 119 ? 13.799 17.405 -16.733 1.00 53.03 119 LEU A O 1
ATOM 962 N N . HIS A 1 120 ? 12.251 17.161 -15.118 1.00 55.00 120 HIS A N 1
ATOM 963 C CA . HIS A 1 120 ? 13.185 17.329 -14.000 1.00 55.00 120 HIS A CA 1
ATOM 964 C C . HIS A 1 120 ? 14.206 16.191 -13.887 1.00 55.00 120 HIS A C 1
ATOM 966 O O . HIS A 1 120 ? 15.356 16.440 -13.525 1.00 55.00 120 HIS A O 1
ATOM 972 N N . ASN A 1 121 ? 13.815 14.961 -14.228 1.00 53.78 121 ASN A N 1
ATOM 973 C CA . ASN A 1 121 ? 14.652 13.773 -14.044 1.00 53.78 121 ASN A CA 1
ATOM 974 C C . ASN A 1 121 ? 15.519 13.409 -15.267 1.00 53.78 121 ASN A C 1
ATOM 976 O O . ASN A 1 121 ? 16.193 12.382 -15.241 1.00 53.78 121 ASN A O 1
ATOM 980 N N . LYS A 1 122 ? 15.539 14.247 -16.321 1.00 53.88 122 LYS A N 1
ATOM 981 C CA . LYS A 1 122 ? 16.400 14.109 -17.519 1.00 53.88 122 LYS A CA 1
ATOM 982 C C . LYS A 1 122 ? 16.483 12.666 -18.039 1.00 53.88 122 LYS A C 1
ATOM 984 O O . LYS A 1 122 ? 17.576 12.107 -18.146 1.00 53.88 122 LYS A O 1
ATOM 989 N N . LEU A 1 123 ? 15.330 12.060 -18.340 1.00 55.50 123 LEU A N 1
ATOM 990 C CA . LEU A 1 123 ? 15.293 10.669 -18.794 1.00 55.50 123 LEU A CA 1
ATOM 991 C C . LEU A 1 123 ? 16.123 10.509 -20.085 1.00 55.50 123 LEU A C 1
ATOM 993 O O . LEU A 1 123 ? 15.927 11.255 -21.043 1.00 55.50 123 LEU A O 1
ATOM 997 N N . THR A 1 124 ? 17.066 9.566 -20.103 1.00 58.41 124 THR A N 1
ATOM 998 C CA . THR A 1 124 ? 17.971 9.306 -21.244 1.00 58.41 124 THR A CA 1
ATOM 999 C C . THR A 1 124 ? 17.544 8.101 -22.079 1.00 58.41 124 THR A C 1
ATOM 1001 O O . THR A 1 124 ? 18.138 7.837 -23.124 1.00 58.41 124 THR A O 1
ATOM 1004 N N . LEU A 1 125 ? 16.519 7.376 -21.628 1.00 61.94 125 LEU A N 1
ATOM 1005 C CA . LEU A 1 125 ? 15.926 6.255 -22.341 1.00 61.94 125 LEU A CA 1
ATOM 1006 C C . LEU A 1 125 ? 14.968 6.756 -23.425 1.00 61.94 125 LEU A C 1
ATOM 1008 O O . LEU A 1 125 ? 14.162 7.656 -23.182 1.00 61.94 125 LEU A O 1
ATOM 1012 N N . ASP A 1 126 ? 15.028 6.165 -24.617 1.00 70.44 126 ASP A N 1
ATOM 1013 C CA . ASP A 1 126 ? 14.034 6.467 -25.637 1.00 70.44 126 ASP A CA 1
ATOM 1014 C C . ASP A 1 126 ? 12.650 5.947 -25.210 1.00 70.44 126 ASP A C 1
ATOM 1016 O O . ASP A 1 126 ? 12.505 4.902 -24.569 1.00 70.44 126 ASP A O 1
ATOM 1020 N N . HIS A 1 127 ? 11.613 6.707 -25.557 1.00 68.81 127 HIS A N 1
ATOM 1021 C CA . HIS A 1 127 ? 10.245 6.444 -25.115 1.00 68.81 127 HIS A CA 1
ATOM 1022 C C . HIS A 1 127 ? 9.731 5.060 -25.549 1.00 68.81 127 HIS A C 1
ATOM 1024 O O . HIS A 1 127 ? 8.965 4.435 -24.817 1.00 68.81 127 HIS A O 1
ATOM 1030 N N . GLN A 1 128 ? 10.156 4.568 -26.714 1.00 70.75 128 GLN A N 1
ATOM 1031 C CA . GLN A 1 128 ? 9.683 3.298 -27.253 1.00 70.75 128 GLN A CA 1
ATOM 1032 C C . GLN A 1 128 ? 10.267 2.116 -26.469 1.00 70.75 128 GLN A C 1
ATOM 1034 O O . GLN A 1 128 ? 9.507 1.273 -25.995 1.00 70.75 128 GLN A O 1
ATOM 1039 N N . THR A 1 129 ? 11.581 2.107 -26.234 1.00 73.12 129 THR A N 1
ATOM 1040 C CA . THR A 1 129 ? 12.249 1.101 -25.394 1.00 73.12 129 THR A CA 1
ATOM 1041 C C . THR A 1 129 ? 11.677 1.102 -23.980 1.00 73.12 129 THR A C 1
ATOM 1043 O O . THR A 1 129 ? 11.408 0.045 -23.410 1.00 73.12 129 THR A O 1
ATOM 1046 N N . ALA A 1 130 ? 11.437 2.286 -23.411 1.00 72.12 130 ALA A N 1
ATOM 1047 C CA . ALA A 1 130 ? 10.813 2.404 -22.101 1.00 72.12 130 ALA A CA 1
ATOM 1048 C C . ALA A 1 130 ? 9.423 1.750 -22.071 1.00 72.12 130 ALA A C 1
ATOM 1050 O O . ALA A 1 130 ? 9.143 0.934 -21.196 1.00 72.12 130 ALA A O 1
ATOM 1051 N N . LYS A 1 131 ? 8.571 2.056 -23.056 1.00 72.50 131 LYS A N 1
ATOM 1052 C CA . LYS A 1 131 ? 7.227 1.481 -23.175 1.00 72.50 131 LYS A CA 1
ATOM 1053 C C . LYS A 1 131 ? 7.265 -0.044 -23.301 1.00 72.50 131 LYS A C 1
ATOM 1055 O O . LYS A 1 131 ? 6.478 -0.716 -22.643 1.00 72.50 131 LYS A O 1
ATOM 1060 N N . GLU A 1 132 ? 8.176 -0.588 -24.102 1.00 77.81 132 GLU A N 1
ATOM 1061 C CA . GLU A 1 132 ? 8.321 -2.037 -24.300 1.00 77.81 132 GLU A CA 1
ATOM 1062 C C . GLU A 1 132 ? 8.754 -2.764 -23.024 1.00 77.81 132 GLU A C 1
ATOM 1064 O O . GLU A 1 132 ? 8.201 -3.813 -22.688 1.00 77.81 132 GLU A O 1
ATOM 1069 N N . ILE A 1 133 ? 9.706 -2.194 -22.282 1.00 78.50 133 ILE A N 1
ATOM 1070 C CA . ILE A 1 133 ? 10.149 -2.726 -20.988 1.00 78.50 133 ILE A CA 1
ATOM 1071 C C . ILE A 1 133 ? 9.001 -2.706 -19.983 1.00 78.50 133 ILE A C 1
ATOM 1073 O O . ILE A 1 133 ? 8.754 -3.702 -19.305 1.00 78.50 133 ILE A O 1
ATOM 1077 N N . LEU A 1 134 ? 8.303 -1.574 -19.896 1.00 77.81 134 LEU A N 1
ATOM 1078 C CA . LEU A 1 134 ? 7.174 -1.378 -18.997 1.00 77.81 134 LEU A CA 1
ATOM 1079 C C . LEU A 1 134 ? 6.042 -2.361 -19.304 1.00 77.81 134 LEU A C 1
ATOM 1081 O O . LEU A 1 134 ? 5.569 -3.044 -18.400 1.00 77.81 134 LEU A O 1
ATOM 1085 N N . GLN A 1 135 ? 5.674 -2.507 -20.574 1.00 80.50 135 GLN A N 1
ATOM 1086 C CA . GLN A 1 135 ? 4.685 -3.489 -21.004 1.00 80.50 135 GLN A CA 1
ATOM 1087 C C . GLN A 1 135 ? 5.127 -4.920 -20.668 1.00 80.50 135 GLN A C 1
ATOM 1089 O O . GLN A 1 135 ? 4.367 -5.677 -20.070 1.00 80.50 135 GLN A O 1
ATOM 1094 N N . SER A 1 136 ? 6.375 -5.276 -20.974 1.00 83.19 136 SER A N 1
ATOM 1095 C CA . SER A 1 136 ? 6.892 -6.619 -20.698 1.00 83.19 136 SER A CA 1
ATOM 1096 C C . SER A 1 136 ? 6.948 -6.925 -19.196 1.00 83.19 136 SER A C 1
ATOM 1098 O O . SER A 1 136 ? 6.759 -8.072 -18.790 1.00 83.19 136 SER A O 1
ATOM 1100 N N . TYR A 1 137 ? 7.218 -5.920 -18.358 1.00 83.00 137 TYR A N 1
ATOM 1101 C CA . TYR A 1 137 ? 7.209 -6.079 -16.906 1.00 83.00 137 TYR A CA 1
ATOM 1102 C C . TYR A 1 137 ? 5.784 -6.203 -16.357 1.00 83.00 137 TYR A C 1
ATOM 1104 O O . TYR A 1 137 ? 5.544 -7.063 -15.510 1.00 83.00 137 TYR A O 1
ATOM 1112 N N . TYR A 1 138 ? 4.835 -5.420 -16.880 1.00 82.06 138 TYR A N 1
ATOM 1113 C CA . TYR A 1 138 ? 3.412 -5.562 -16.568 1.00 82.06 138 TYR A CA 1
ATOM 1114 C C . TYR A 1 138 ? 2.906 -6.975 -16.884 1.00 82.06 138 TYR A C 1
ATOM 1116 O O . TYR A 1 138 ? 2.305 -7.614 -16.027 1.00 82.06 138 TYR A O 1
ATOM 1124 N N . GLU A 1 139 ? 3.220 -7.504 -18.069 1.00 84.69 139 GLU A N 1
ATOM 1125 C CA . GLU A 1 139 ? 2.843 -8.865 -18.473 1.00 84.69 139 GLU A CA 1
ATOM 1126 C C . GLU A 1 139 ? 3.471 -9.939 -17.568 1.00 84.69 139 GLU A C 1
ATOM 1128 O O . GLU A 1 139 ? 2.852 -10.963 -17.281 1.00 84.69 139 GLU A O 1
ATOM 1133 N N . ALA A 1 140 ? 4.696 -9.712 -17.084 1.00 87.25 140 ALA A N 1
ATOM 1134 C CA . ALA A 1 140 ? 5.396 -10.655 -16.216 1.00 87.25 140 ALA A CA 1
ATOM 1135 C C . ALA A 1 140 ? 4.942 -10.602 -14.747 1.00 87.25 140 ALA A C 1
ATOM 1137 O O . ALA A 1 140 ? 5.060 -11.604 -14.033 1.00 87.25 140 ALA A O 1
ATOM 1138 N N . LYS A 1 141 ? 4.502 -9.434 -14.264 1.00 86.75 141 LYS A N 1
ATOM 1139 C CA . LYS A 1 141 ? 4.187 -9.159 -12.852 1.00 86.75 141 LYS A CA 1
ATOM 1140 C C . LYS A 1 141 ? 2.940 -8.265 -12.701 1.00 86.75 141 LYS A C 1
ATOM 1142 O O . LYS A 1 141 ? 3.031 -7.220 -12.049 1.00 86.75 141 LYS A O 1
ATOM 1147 N N . PRO A 1 142 ? 1.773 -8.669 -13.234 1.00 84.06 142 PRO A N 1
ATOM 1148 C CA . PRO A 1 142 ? 0.582 -7.817 -13.245 1.00 84.06 142 PRO A CA 1
ATOM 1149 C C . PRO A 1 142 ? 0.098 -7.463 -11.831 1.00 84.06 142 PRO A C 1
ATOM 1151 O 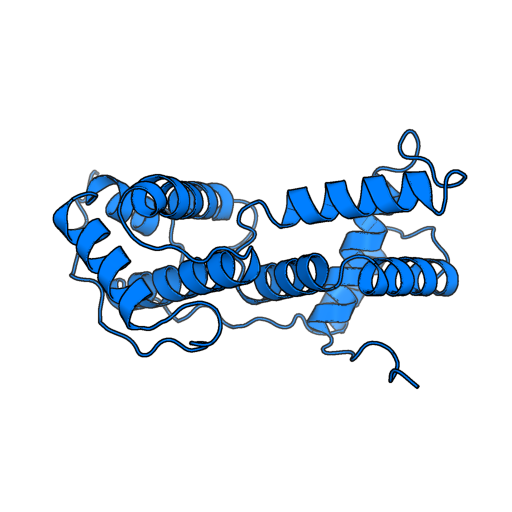O . PRO A 1 142 ? -0.245 -6.312 -11.575 1.00 84.06 142 PRO A O 1
ATOM 1154 N N . ASP A 1 143 ? 0.163 -8.405 -10.885 1.00 83.44 143 ASP A N 1
ATOM 1155 C CA . ASP A 1 143 ? -0.298 -8.189 -9.505 1.00 83.44 143 ASP A CA 1
ATOM 1156 C C . ASP A 1 143 ? 0.541 -7.140 -8.763 1.00 83.44 143 ASP A C 1
ATOM 1158 O O . ASP A 1 143 ? 0.008 -6.247 -8.108 1.00 83.44 143 ASP A O 1
ATOM 1162 N N . LEU A 1 144 ? 1.870 -7.224 -8.887 1.00 83.31 144 LEU A N 1
ATOM 1163 C CA . LEU A 1 144 ? 2.805 -6.294 -8.245 1.00 83.31 144 LEU A CA 1
ATOM 1164 C C . LEU A 1 144 ? 2.705 -4.898 -8.862 1.00 83.31 144 LEU A C 1
ATOM 1166 O O . LEU A 1 144 ? 2.833 -3.893 -8.164 1.00 83.31 144 LEU A O 1
ATOM 1170 N N . TRP A 1 145 ? 2.461 -4.841 -10.169 1.00 80.31 145 TRP A N 1
ATOM 1171 C CA . TRP A 1 145 ? 2.205 -3.595 -10.867 1.00 80.31 145 TRP A CA 1
ATOM 1172 C C . TRP A 1 145 ? 0.924 -2.929 -10.390 1.00 80.31 145 TRP A C 1
ATOM 1174 O O . TRP A 1 145 ? 0.936 -1.748 -10.047 1.00 80.31 145 TRP A O 1
ATOM 1184 N N . TYR A 1 146 ? -0.170 -3.687 -10.348 1.00 80.62 146 TYR A N 1
ATOM 1185 C CA . TYR A 1 146 ? -1.457 -3.176 -9.906 1.00 80.62 146 TYR A CA 1
ATOM 1186 C C . TYR A 1 146 ? -1.392 -2.726 -8.443 1.00 80.62 146 TYR A C 1
ATOM 1188 O O . TYR A 1 146 ? -1.754 -1.596 -8.141 1.00 80.62 146 TYR A O 1
ATOM 1196 N N . ALA A 1 147 ? -0.803 -3.528 -7.552 1.00 82.94 147 ALA A N 1
ATOM 1197 C CA . ALA A 1 147 ? -0.588 -3.136 -6.161 1.00 82.94 147 ALA A CA 1
ATOM 1198 C C . ALA A 1 147 ? 0.241 -1.843 -6.039 1.00 82.94 147 ALA A C 1
ATOM 1200 O O . ALA A 1 147 ? -0.122 -0.949 -5.283 1.00 82.94 147 ALA A O 1
ATOM 1201 N N . TYR A 1 148 ? 1.323 -1.688 -6.809 1.00 80.88 148 TYR A N 1
ATOM 1202 C CA . TYR A 1 148 ? 2.115 -0.454 -6.789 1.00 80.88 148 TYR A CA 1
ATOM 1203 C C . TYR A 1 148 ? 1.332 0.770 -7.294 1.00 80.88 148 TYR A C 1
ATOM 1205 O O . TYR A 1 148 ? 1.439 1.859 -6.729 1.00 80.88 148 TYR A O 1
ATOM 1213 N N . ALA A 1 149 ? 0.509 0.589 -8.326 1.00 77.00 149 ALA A N 1
ATOM 1214 C CA . ALA A 1 149 ? -0.362 1.630 -8.854 1.00 77.00 149 ALA A CA 1
ATOM 1215 C C . ALA A 1 149 ? -1.433 2.076 -7.841 1.00 77.00 149 ALA A C 1
ATOM 1217 O O . ALA A 1 149 ? -1.664 3.276 -7.679 1.00 77.00 149 ALA A O 1
ATOM 1218 N N . GLU A 1 150 ? -2.058 1.133 -7.136 1.00 79.00 150 GLU A N 1
ATOM 1219 C CA . GLU A 1 150 ? -3.028 1.430 -6.077 1.00 79.00 150 GLU A CA 1
ATOM 1220 C C . GLU A 1 150 ? -2.357 2.085 -4.866 1.00 79.00 150 GLU A C 1
ATOM 1222 O O . GLU A 1 150 ? -2.871 3.061 -4.329 1.00 79.00 150 GLU A O 1
ATOM 1227 N N . ALA A 1 151 ? -1.164 1.626 -4.486 1.00 78.69 151 ALA A N 1
ATOM 1228 C CA . ALA A 1 151 ? -0.369 2.248 -3.433 1.00 78.69 151 ALA A CA 1
ATOM 1229 C C . ALA A 1 151 ? -0.051 3.718 -3.725 1.00 78.69 151 ALA A C 1
ATOM 1231 O O . ALA A 1 151 ? -0.145 4.551 -2.830 1.00 78.69 151 ALA A O 1
ATOM 1232 N N . LEU A 1 152 ? 0.294 4.050 -4.974 1.00 75.50 152 LEU A N 1
ATOM 1233 C CA . LEU A 1 152 ? 0.463 5.437 -5.413 1.00 75.50 152 LEU A CA 1
ATOM 1234 C C . LEU A 1 152 ? -0.842 6.231 -5.291 1.00 75.50 152 LEU A C 1
ATOM 1236 O O . LEU A 1 152 ? -0.827 7.348 -4.788 1.00 75.50 152 LEU A O 1
ATOM 1240 N N . ARG A 1 153 ? -1.964 5.650 -5.728 1.00 73.50 153 ARG A N 1
ATOM 1241 C CA . ARG A 1 153 ? -3.270 6.325 -5.752 1.00 73.50 153 ARG A CA 1
ATOM 1242 C C . ARG A 1 153 ? -3.827 6.608 -4.356 1.00 73.50 153 ARG A C 1
ATOM 1244 O O . ARG A 1 153 ? -4.505 7.611 -4.152 1.00 73.50 153 ARG A O 1
ATOM 1251 N N . HIS A 1 154 ? -3.556 5.712 -3.412 1.00 74.56 154 HIS A N 1
ATOM 1252 C CA . HIS A 1 154 ? -4.005 5.822 -2.026 1.00 74.56 154 HIS A CA 1
ATOM 1253 C C . HIS A 1 154 ? -2.967 6.471 -1.100 1.00 74.56 154 HIS A C 1
ATOM 1255 O O . HIS A 1 154 ? -3.269 6.687 0.076 1.00 74.56 154 HIS A O 1
ATOM 1261 N N . ASP A 1 155 ? -1.767 6.767 -1.611 1.00 74.12 155 ASP A N 1
ATOM 1262 C CA . ASP A 1 155 ? -0.598 7.185 -0.829 1.00 74.12 155 ASP A CA 1
ATOM 1263 C C . ASP A 1 155 ? -0.300 6.206 0.330 1.00 74.12 155 ASP A C 1
ATOM 1265 O O . ASP A 1 155 ? -0.255 6.561 1.510 1.00 74.12 155 ASP A O 1
ATOM 1269 N N . GLN A 1 156 ? -0.198 4.920 -0.025 1.00 75.62 156 GLN A N 1
ATOM 1270 C CA . GLN A 1 156 ? -0.015 3.770 0.868 1.00 75.62 156 GLN A CA 1
ATOM 1271 C C . GLN A 1 156 ? 1.094 2.850 0.340 1.00 75.62 156 GLN A C 1
ATOM 1273 O O . GLN A 1 156 ? 0.819 1.774 -0.194 1.00 75.62 156 GLN A O 1
ATOM 1278 N N . MET A 1 157 ? 2.371 3.231 0.466 1.00 73.38 157 MET A N 1
ATOM 1279 C CA . MET A 1 157 ? 3.448 2.462 -0.173 1.00 73.38 157 MET A CA 1
ATOM 1280 C C . MET A 1 157 ? 3.810 1.154 0.523 1.00 73.38 157 MET A C 1
ATOM 1282 O O . MET A 1 157 ? 4.522 0.382 -0.101 1.00 73.38 157 MET A O 1
ATOM 1286 N N . LEU A 1 158 ? 3.391 0.895 1.768 1.00 73.19 158 LEU A N 1
ATOM 1287 C CA . LEU A 1 158 ? 3.495 -0.384 2.515 1.00 73.19 158 LEU A CA 1
ATOM 1288 C C . LEU A 1 158 ? 4.570 -1.389 2.028 1.00 73.19 158 LEU A C 1
ATOM 1290 O O . LEU A 1 158 ? 4.273 -2.533 1.688 1.00 73.19 158 LEU A O 1
ATOM 1294 N N . ASN A 1 159 ? 5.836 -0.968 1.944 1.00 80.25 159 ASN A N 1
ATOM 1295 C CA . ASN A 1 159 ? 6.951 -1.716 1.332 1.00 80.25 159 ASN A CA 1
ATOM 1296 C C . ASN A 1 159 ? 6.773 -2.156 -0.151 1.00 80.25 159 ASN A C 1
ATOM 1298 O O . ASN A 1 159 ? 7.733 -2.628 -0.768 1.00 80.25 159 ASN A O 1
ATOM 1302 N N . ILE A 1 160 ? 5.605 -1.963 -0.769 1.00 81.19 160 ILE A N 1
ATOM 1303 C CA . ILE A 1 160 ? 5.310 -2.272 -2.171 1.00 81.19 160 ILE A CA 1
ATOM 1304 C C . ILE A 1 160 ? 6.230 -1.518 -3.125 1.00 81.19 160 ILE A C 1
ATOM 1306 O O . ILE A 1 160 ? 6.680 -2.088 -4.110 1.00 81.19 160 ILE A O 1
ATOM 1310 N N . GLY A 1 161 ? 6.630 -0.288 -2.786 1.00 77.25 161 GLY A N 1
ATOM 1311 C CA . GLY A 1 161 ? 7.592 0.468 -3.584 1.00 77.25 161 GLY A CA 1
ATOM 1312 C C . GLY A 1 161 ? 8.974 -0.192 -3.626 1.00 77.25 161 GLY A C 1
ATOM 1313 O O . GLY A 1 161 ? 9.652 -0.125 -4.648 1.00 77.25 161 GLY A O 1
ATOM 1314 N N . ALA A 1 162 ? 9.402 -0.858 -2.547 1.00 79.31 162 ALA A N 1
ATOM 1315 C CA . ALA A 1 162 ? 10.648 -1.624 -2.548 1.00 79.31 162 ALA A CA 1
ATOM 1316 C C . ALA A 1 162 ? 10.488 -2.934 -3.325 1.00 79.31 162 ALA A C 1
ATOM 1318 O O . ALA A 1 162 ? 11.265 -3.176 -4.242 1.00 79.31 162 ALA A O 1
ATOM 1319 N N . LYS A 1 163 ? 9.425 -3.706 -3.049 1.00 84.56 163 LYS A N 1
ATOM 1320 C CA . LYS A 1 163 ? 9.104 -4.938 -3.794 1.00 84.56 163 LYS A CA 1
ATOM 1321 C C . LYS A 1 163 ? 9.040 -4.693 -5.301 1.00 84.56 163 LYS A C 1
ATOM 1323 O O . LYS A 1 163 ? 9.583 -5.472 -6.077 1.00 84.56 163 LYS A O 1
ATOM 1328 N N . TYR A 1 164 ? 8.409 -3.594 -5.705 1.00 81.31 164 TYR A N 1
ATOM 1329 C CA . TYR A 1 164 ? 8.296 -3.181 -7.094 1.00 81.31 164 TYR A CA 1
ATOM 1330 C C . TYR A 1 164 ? 9.664 -2.887 -7.712 1.00 81.31 164 TYR A C 1
ATOM 1332 O O . TYR A 1 164 ? 9.981 -3.429 -8.770 1.00 81.31 164 TYR A O 1
ATOM 1340 N N . ARG A 1 165 ? 10.496 -2.072 -7.045 1.00 78.50 165 ARG A N 1
ATOM 1341 C CA . ARG A 1 165 ? 11.856 -1.755 -7.514 1.00 78.50 165 ARG A CA 1
ATOM 1342 C C . ARG A 1 165 ? 12.735 -2.996 -7.610 1.00 78.50 165 ARG A C 1
ATOM 1344 O O . ARG A 1 165 ? 13.434 -3.146 -8.608 1.00 78.50 165 ARG A O 1
ATOM 1351 N N . ASP A 1 166 ? 12.684 -3.876 -6.617 1.00 84.25 166 ASP A N 1
ATOM 1352 C CA . ASP A 1 166 ? 13.470 -5.112 -6.578 1.00 84.25 166 ASP A CA 1
ATOM 1353 C C . ASP A 1 166 ? 12.998 -6.105 -7.654 1.00 84.25 166 ASP A C 1
ATOM 1355 O O . ASP A 1 166 ? 13.808 -6.750 -8.327 1.00 84.25 166 ASP A O 1
ATOM 1359 N N . GLY A 1 167 ? 11.682 -6.185 -7.875 1.00 84.50 167 GLY A N 1
ATOM 1360 C CA . GLY A 1 167 ? 11.075 -6.973 -8.945 1.00 84.50 167 GLY A CA 1
ATOM 1361 C C . GLY A 1 167 ? 11.475 -6.472 -10.332 1.00 84.50 167 GLY A C 1
ATOM 1362 O O . GLY A 1 167 ? 11.929 -7.264 -11.158 1.00 84.50 167 GLY A O 1
ATOM 1363 N N . LEU A 1 168 ? 11.391 -5.159 -10.564 1.00 80.69 168 LEU A N 1
ATOM 1364 C CA . LEU A 1 168 ? 11.783 -4.521 -11.822 1.00 80.69 168 LEU A CA 1
ATOM 1365 C C . LEU A 1 168 ? 13.287 -4.690 -12.071 1.00 80.69 168 LEU A C 1
ATOM 1367 O O . LEU A 1 168 ? 13.708 -5.022 -13.174 1.00 80.69 168 LEU A O 1
ATOM 1371 N N . THR A 1 169 ? 14.089 -4.536 -11.020 1.00 78.88 169 THR A N 1
ATOM 1372 C CA . THR A 1 169 ? 15.532 -4.805 -10.995 1.00 78.88 169 THR A CA 1
ATOM 1373 C C . THR A 1 169 ? 15.871 -6.221 -11.441 1.00 78.88 169 THR A C 1
ATOM 1375 O O . THR A 1 169 ? 16.710 -6.422 -12.326 1.00 78.88 169 THR A O 1
ATOM 1378 N N . SER A 1 170 ? 15.205 -7.205 -10.845 1.00 84.19 170 SER A N 1
ATOM 1379 C CA . SER A 1 170 ? 15.421 -8.614 -11.166 1.00 84.19 170 SER A CA 1
ATOM 1380 C C . SER A 1 170 ? 15.000 -8.912 -12.605 1.00 84.19 170 SER A C 1
ATOM 1382 O O . SER A 1 170 ? 15.766 -9.505 -13.362 1.00 84.19 170 SER A O 1
ATOM 1384 N N . PHE A 1 171 ? 13.829 -8.413 -13.010 1.00 85.00 171 PHE A N 1
ATOM 1385 C CA . PHE A 1 171 ? 13.296 -8.564 -14.360 1.00 85.00 171 PHE A CA 1
ATOM 1386 C C . PHE A 1 171 ? 14.233 -7.990 -15.427 1.00 85.00 171 PHE A C 1
ATOM 1388 O O . PHE A 1 171 ? 14.529 -8.653 -16.419 1.00 85.00 171 PHE A O 1
ATOM 1395 N N . LEU A 1 172 ? 14.736 -6.773 -15.219 1.00 80.50 172 LEU A N 1
ATOM 1396 C CA . LEU A 1 172 ? 15.659 -6.122 -16.145 1.00 80.50 172 LEU A CA 1
ATOM 1397 C C . LEU A 1 172 ? 16.987 -6.861 -16.245 1.00 80.50 172 LEU A C 1
ATOM 1399 O O . LEU A 1 172 ? 17.506 -7.031 -17.342 1.00 80.50 172 LEU A O 1
ATOM 1403 N N . SER A 1 173 ? 17.517 -7.337 -15.121 1.00 81.31 173 SER A N 1
ATOM 1404 C CA . SER A 1 173 ? 18.770 -8.097 -15.112 1.00 81.31 173 SER A CA 1
ATOM 1405 C C . SER A 1 173 ? 18.651 -9.416 -15.878 1.00 81.31 173 SER A C 1
ATOM 1407 O O . SER A 1 17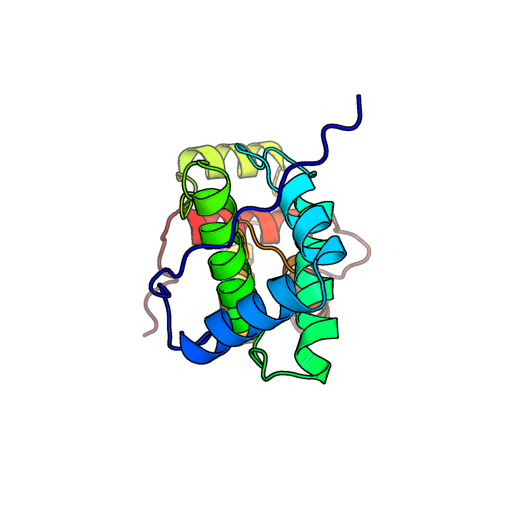3 ? 19.615 -9.848 -16.504 1.00 81.31 173 SER A O 1
ATOM 1409 N N . GLU A 1 174 ? 17.468 -10.034 -15.856 1.00 86.12 174 GLU A N 1
ATOM 1410 C CA . GLU A 1 174 ? 17.175 -11.282 -16.560 1.00 86.12 174 GLU A CA 1
ATOM 1411 C C . GLU A 1 174 ? 16.881 -11.064 -18.053 1.00 86.12 174 GLU A C 1
ATOM 1413 O O . GLU A 1 174 ? 17.510 -11.686 -18.910 1.00 86.12 174 GLU A O 1
ATOM 1418 N N . LYS A 1 175 ? 15.934 -10.177 -18.384 1.00 82.25 175 LYS A N 1
ATOM 1419 C CA . LYS A 1 175 ? 15.457 -9.965 -19.761 1.00 82.25 175 LYS A CA 1
ATOM 1420 C C . LYS A 1 175 ? 16.307 -8.995 -20.574 1.00 82.25 175 LYS A C 1
ATOM 1422 O O . LYS A 1 175 ? 16.347 -9.104 -21.797 1.00 82.25 175 LYS A O 1
ATOM 1427 N N . TYR A 1 176 ? 16.977 -8.059 -19.912 1.00 80.38 176 TYR A N 1
ATOM 1428 C CA . TYR A 1 176 ? 17.743 -6.988 -20.543 1.00 80.38 176 TYR A CA 1
ATOM 1429 C C . TYR A 1 176 ? 19.125 -6.842 -19.884 1.00 80.38 176 TYR A C 1
ATOM 1431 O O . TYR A 1 176 ? 19.464 -5.772 -19.377 1.00 80.38 176 TYR A O 1
ATOM 1439 N N . PRO A 1 177 ? 19.977 -7.885 -19.901 1.00 75.06 177 PRO A N 1
ATOM 1440 C CA . PRO A 1 177 ? 21.258 -7.883 -19.187 1.00 75.06 177 PRO A CA 1
ATOM 1441 C C . PRO A 1 177 ? 22.222 -6.784 -19.662 1.00 75.06 177 PRO A C 1
ATOM 1443 O O . PRO A 1 177 ? 23.093 -6.352 -18.912 1.00 75.06 177 PRO A O 1
ATOM 1446 N N . SER A 1 178 ? 22.057 -6.272 -20.886 1.00 73.19 178 SER A N 1
ATOM 1447 C CA . SER A 1 178 ? 22.805 -5.113 -21.393 1.00 73.19 178 SER A CA 1
ATOM 1448 C C . SER A 1 178 ? 22.447 -3.792 -20.701 1.00 73.19 178 SER A C 1
ATOM 1450 O O . SER A 1 178 ? 23.188 -2.821 -20.830 1.00 73.19 178 SER A O 1
ATOM 1452 N N . LEU A 1 179 ? 21.334 -3.750 -19.964 1.00 66.88 179 LEU A N 1
ATOM 1453 C CA . LEU A 1 179 ? 20.868 -2.616 -19.162 1.00 66.88 179 LEU A CA 1
ATOM 1454 C C . LEU A 1 179 ? 21.282 -2.745 -17.678 1.00 66.88 179 LEU A C 1
ATOM 1456 O O . LEU A 1 179 ? 20.725 -2.053 -16.830 1.00 66.88 179 LEU A O 1
ATOM 1460 N N . SER A 1 180 ? 22.243 -3.628 -17.354 1.00 55.84 180 SER A N 1
ATOM 1461 C CA . SER A 1 180 ? 22.550 -4.087 -15.988 1.00 55.84 180 SER A CA 1
ATOM 1462 C C . SER A 1 180 ? 22.696 -2.991 -14.919 1.00 55.84 180 SER A C 1
ATOM 1464 O O . SER A 1 180 ? 23.325 -1.950 -15.131 1.00 55.84 180 SER A O 1
ATOM 1466 N N . LEU A 1 181 ? 22.226 -3.354 -13.724 1.00 52.91 181 LEU A N 1
ATOM 1467 C CA . LEU A 1 181 ? 22.122 -2.615 -12.461 1.00 52.91 181 LEU A CA 1
ATOM 1468 C C . LEU A 1 181 ? 23.267 -1.688 -12.046 1.00 52.91 181 LEU A C 1
ATOM 1470 O O . LEU A 1 181 ? 22.996 -0.628 -11.489 1.00 52.91 181 LEU A O 1
ATOM 1474 N N . GLU A 1 182 ? 24.528 -2.059 -12.275 1.00 50.16 182 GLU A N 1
ATOM 1475 C CA . GLU A 1 182 ? 25.669 -1.339 -11.683 1.00 50.16 182 GLU A CA 1
ATOM 1476 C C . GLU A 1 182 ? 25.849 0.095 -12.202 1.00 50.16 182 GLU A C 1
ATOM 1478 O O . GLU A 1 182 ? 26.605 0.866 -11.616 1.00 50.16 182 GLU A O 1
ATOM 1483 N N . LYS A 1 183 ? 25.181 0.475 -13.297 1.00 50.59 183 LYS A N 1
ATOM 1484 C CA . LYS A 1 183 ? 25.460 1.743 -13.990 1.00 50.59 183 LYS A CA 1
ATOM 1485 C C . LYS A 1 183 ? 24.328 2.758 -13.991 1.00 50.59 183 LYS A C 1
ATOM 1487 O O . LYS A 1 183 ? 24.536 3.846 -14.510 1.00 50.59 183 LYS A O 1
ATOM 1492 N N . ASN A 1 184 ? 23.146 2.425 -13.476 1.00 57.38 184 ASN A N 1
ATOM 1493 C CA . ASN A 1 184 ? 21.952 3.160 -13.885 1.00 57.38 184 ASN A CA 1
ATOM 1494 C C . ASN A 1 184 ? 20.859 3.183 -12.808 1.00 57.38 184 ASN A C 1
ATOM 1496 O O . ASN A 1 184 ? 19.707 2.842 -13.046 1.00 57.38 184 ASN A O 1
ATOM 1500 N N . GLN A 1 185 ? 21.211 3.634 -11.603 1.00 61.56 185 GLN A N 1
ATOM 1501 C CA . GLN A 1 185 ? 20.226 3.963 -10.563 1.00 61.56 185 GLN A CA 1
ATOM 1502 C C . GLN A 1 185 ? 19.200 4.994 -11.078 1.00 61.56 185 GLN A C 1
ATOM 1504 O O . GLN A 1 185 ? 18.006 4.879 -10.804 1.00 61.56 185 GLN A O 1
ATOM 1509 N N . ASP A 1 186 ? 19.662 5.908 -11.936 1.00 59.72 186 ASP A N 1
ATOM 1510 C CA . ASP A 1 186 ? 18.824 6.847 -12.673 1.00 59.72 186 ASP A CA 1
ATOM 1511 C C . ASP A 1 186 ? 17.816 6.120 -13.571 1.00 59.72 186 ASP A C 1
ATOM 1513 O O . ASP A 1 186 ? 16.646 6.454 -13.535 1.00 59.72 186 ASP A O 1
ATOM 1517 N N . PHE A 1 187 ? 18.186 5.058 -14.292 1.00 63.53 187 PHE A N 1
ATOM 1518 C CA . PHE A 1 187 ? 17.259 4.298 -15.152 1.00 63.53 187 PHE A CA 1
ATOM 1519 C C . PHE A 1 187 ? 16.055 3.716 -14.395 1.00 63.53 187 PHE A C 1
ATOM 1521 O O . PHE A 1 187 ? 14.934 3.738 -14.897 1.00 63.53 187 PHE A O 1
ATOM 1528 N N . TYR A 1 188 ? 16.255 3.243 -13.163 1.00 62.12 188 TYR A N 1
ATOM 1529 C CA . TYR A 1 188 ? 15.160 2.752 -12.319 1.00 62.12 188 TYR A CA 1
ATOM 1530 C C . TYR A 1 188 ? 14.248 3.875 -11.849 1.00 62.12 188 TYR A C 1
ATOM 1532 O O . TYR A 1 188 ? 13.028 3.715 -11.852 1.00 62.12 188 TYR A O 1
ATOM 1540 N N . LEU A 1 189 ? 14.833 5.017 -11.481 1.00 62.62 189 LEU A N 1
ATOM 1541 C CA . LEU A 1 189 ? 14.076 6.225 -11.175 1.00 62.62 189 LEU A CA 1
ATOM 1542 C C . LEU A 1 189 ? 13.300 6.700 -12.408 1.00 62.62 189 LEU A C 1
ATOM 1544 O O . LEU A 1 189 ? 12.147 7.083 -12.269 1.00 62.62 189 LEU A O 1
ATOM 1548 N N . GLN A 1 190 ? 13.874 6.589 -13.608 1.00 62.56 190 GLN A N 1
ATOM 1549 C CA . GLN A 1 190 ? 13.237 6.968 -14.869 1.00 62.56 190 GLN A CA 1
ATOM 1550 C C . GLN A 1 190 ? 12.060 6.051 -15.228 1.00 62.56 190 GLN A C 1
ATOM 1552 O O . GLN A 1 190 ? 10.990 6.541 -15.582 1.00 62.56 190 GLN A O 1
ATOM 1557 N N . LEU A 1 191 ? 12.209 4.730 -15.095 1.00 66.00 191 LEU A N 1
ATOM 1558 C CA . LEU A 1 191 ? 11.099 3.800 -15.315 1.00 66.00 191 LEU A CA 1
ATOM 1559 C C . LEU A 1 191 ? 10.015 3.982 -14.250 1.00 66.00 191 LEU A C 1
ATOM 1561 O O . LEU A 1 191 ? 8.846 4.106 -14.598 1.00 66.00 191 LEU A O 1
ATOM 1565 N N . SER A 1 192 ? 10.392 4.084 -12.971 1.00 62.75 192 SER A N 1
ATOM 1566 C CA . SER A 1 192 ? 9.457 4.372 -11.874 1.00 62.75 192 SER A CA 1
ATOM 1567 C C . SER A 1 192 ? 8.723 5.701 -12.083 1.00 62.75 192 SER A C 1
ATOM 1569 O O . SER A 1 192 ? 7.530 5.776 -11.818 1.00 62.75 192 SER A O 1
ATOM 1571 N N . ALA A 1 193 ? 9.401 6.722 -12.616 1.00 62.97 193 ALA A N 1
ATOM 1572 C CA . ALA A 1 193 ? 8.810 7.999 -13.000 1.00 62.97 193 ALA A CA 1
ATOM 1573 C C . ALA A 1 193 ? 7.757 7.832 -14.092 1.00 62.97 193 ALA A C 1
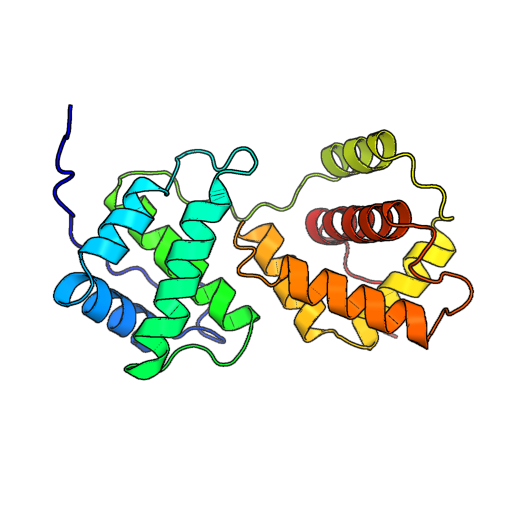ATOM 1575 O O . ALA A 1 193 ? 6.624 8.277 -13.931 1.00 62.97 193 ALA A O 1
ATOM 1576 N N . MET A 1 194 ? 8.121 7.160 -15.187 1.00 64.19 194 MET A N 1
ATOM 1577 C CA . MET A 1 194 ? 7.221 6.886 -16.311 1.00 64.19 194 MET A CA 1
ATOM 1578 C C . MET A 1 194 ? 6.002 6.055 -15.901 1.00 64.19 194 MET A C 1
ATOM 1580 O O . MET A 1 194 ? 4.954 6.132 -16.533 1.00 64.19 194 MET A O 1
ATOM 1584 N N . LEU A 1 195 ? 6.108 5.299 -14.818 1.00 62.12 195 LEU A N 1
ATOM 1585 C CA . LEU A 1 195 ? 5.017 4.504 -14.275 1.00 62.12 195 LEU A CA 1
ATOM 1586 C C . LEU A 1 195 ? 4.050 5.305 -13.433 1.00 62.12 195 LEU A C 1
ATOM 1588 O O . LEU A 1 195 ? 2.841 5.218 -13.649 1.00 62.12 195 LEU A O 1
ATOM 1592 N N . THR A 1 196 ? 4.589 6.122 -12.527 1.00 60.47 196 THR A N 1
ATOM 1593 C CA . THR A 1 196 ? 3.809 7.138 -11.823 1.00 60.47 196 THR A CA 1
ATOM 1594 C C . THR A 1 196 ? 3.041 7.974 -12.836 1.00 60.47 196 THR A C 1
ATOM 1596 O O . THR A 1 196 ? 1.846 8.178 -12.676 1.00 60.47 196 THR A O 1
ATOM 1599 N N . VAL A 1 197 ? 3.701 8.334 -13.941 1.00 54.31 197 VAL A N 1
ATOM 1600 C CA . VAL A 1 197 ? 3.102 9.011 -15.089 1.00 54.31 197 VAL A CA 1
ATOM 1601 C C . VAL A 1 197 ? 1.945 8.206 -15.689 1.00 54.31 197 VAL A C 1
ATOM 1603 O O . VAL A 1 197 ? 0.815 8.685 -15.705 1.00 54.31 197 VAL A O 1
ATOM 1606 N N . MET A 1 198 ? 2.177 6.985 -16.169 1.00 59.31 198 MET A N 1
ATOM 1607 C CA . MET A 1 198 ? 1.144 6.222 -16.882 1.00 59.31 198 MET A CA 1
ATOM 1608 C C . MET A 1 198 ? -0.088 5.919 -16.016 1.00 59.31 198 MET A C 1
ATOM 1610 O O . MET A 1 198 ? -1.212 6.050 -16.500 1.00 59.31 198 MET A O 1
ATOM 1614 N N . ASN A 1 199 ? 0.116 5.576 -14.740 1.00 54.38 199 ASN A N 1
ATOM 1615 C CA . ASN A 1 199 ? -0.963 5.297 -13.790 1.00 54.38 199 ASN A CA 1
ATOM 1616 C C . ASN A 1 199 ? -1.801 6.545 -13.491 1.00 54.38 199 ASN A C 1
ATOM 1618 O O . ASN A 1 199 ? -3.029 6.509 -13.514 1.00 54.38 199 ASN A O 1
ATOM 1622 N N . ALA A 1 200 ? -1.136 7.667 -13.241 1.00 53.16 200 ALA A N 1
ATOM 1623 C CA . ALA A 1 200 ? -1.801 8.900 -12.877 1.00 53.16 200 ALA A CA 1
ATOM 1624 C C . ALA A 1 200 ? -2.603 9.528 -14.029 1.00 53.16 200 ALA A C 1
ATOM 1626 O O . ALA A 1 200 ? -3.686 10.061 -13.808 1.00 53.16 200 ALA A O 1
ATOM 1627 N N . CYS A 1 201 ? -2.140 9.372 -15.272 1.00 42.59 201 CYS A N 1
ATOM 1628 C CA . CYS A 1 201 ? -2.878 9.844 -16.444 1.00 42.59 201 CYS A CA 1
ATOM 1629 C C . CYS A 1 201 ? -4.149 9.030 -16.748 1.00 42.59 201 CYS A C 1
ATOM 1631 O O . CYS A 1 201 ? -4.824 9.335 -17.732 1.00 42.59 201 CYS A O 1
ATOM 1633 N N . GLY A 1 202 ? -4.426 7.947 -16.007 1.00 45.03 202 GLY A N 1
ATOM 1634 C CA . GLY A 1 202 ? -5.485 6.999 -16.349 1.00 45.03 202 GLY A CA 1
ATOM 1635 C C . GLY A 1 202 ? -5.338 6.450 -17.770 1.00 45.03 202 GLY A C 1
ATOM 1636 O O . GLY A 1 202 ? -6.339 6.076 -18.372 1.00 45.03 202 GLY A O 1
ATOM 1637 N N . ILE A 1 203 ? -4.117 6.462 -18.330 1.00 44.69 203 ILE A N 1
ATOM 1638 C CA . ILE A 1 203 ? -3.856 5.955 -19.675 1.00 44.69 203 ILE A CA 1
ATOM 1639 C C . ILE A 1 203 ? -3.986 4.439 -19.565 1.00 44.69 203 ILE A C 1
ATOM 1641 O O . ILE A 1 203 ? -3.121 3.813 -18.941 1.00 44.69 203 ILE A O 1
ATOM 1645 N N . PRO A 1 204 ? -5.041 3.827 -20.136 1.00 45.06 204 PRO A N 1
ATOM 1646 C CA . PRO A 1 204 ? -5.067 2.385 -20.237 1.00 45.06 204 PRO A CA 1
ATOM 1647 C C . PRO A 1 204 ? -3.835 1.973 -21.041 1.00 45.06 204 PRO A C 1
ATOM 1649 O O . PRO A 1 204 ? -3.505 2.573 -22.071 1.00 45.06 204 PRO A O 1
ATOM 1652 N N . LEU A 1 205 ? -3.125 0.961 -20.545 1.00 49.44 205 LEU A N 1
ATOM 1653 C CA . LEU A 1 205 ? -2.127 0.262 -21.345 1.00 49.44 205 LEU A CA 1
ATOM 1654 C C . LEU A 1 205 ? -2.764 -0.123 -22.695 1.00 49.44 205 LEU A C 1
ATOM 1656 O O . LEU A 1 205 ? -3.982 -0.325 -22.740 1.00 49.44 205 LEU A O 1
ATOM 1660 N N . PRO A 1 206 ? -1.981 -0.158 -23.793 1.00 40.66 206 PRO A N 1
ATOM 1661 C CA . PRO A 1 206 ? -2.516 -0.405 -25.129 1.00 40.66 206 PRO A CA 1
ATOM 1662 C C . PRO A 1 206 ? -3.474 -1.595 -25.107 1.00 40.66 206 PRO A C 1
ATOM 1664 O O . PRO A 1 206 ? -3.159 -2.616 -24.496 1.00 40.66 206 PRO A O 1
ATOM 1667 N N . GLU A 1 207 ? -4.646 -1.414 -25.725 1.00 37.69 207 GLU A N 1
ATOM 1668 C CA . GLU A 1 207 ? -5.703 -2.423 -25.769 1.00 37.69 207 GLU A CA 1
ATOM 1669 C C . GLU A 1 207 ? -5.097 -3.783 -26.128 1.00 37.69 207 GLU A C 1
ATOM 1671 O O . GLU A 1 207 ? -4.445 -3.930 -27.165 1.00 37.69 207 GLU A O 1
ATOM 1676 N N . MET A 1 208 ? -5.261 -4.747 -25.218 1.00 36.75 208 MET A N 1
ATOM 1677 C CA . MET A 1 208 ? -4.796 -6.116 -25.400 1.00 36.75 208 MET A CA 1
ATOM 1678 C C . MET A 1 208 ? -5.607 -6.740 -26.540 1.00 36.75 208 MET A C 1
ATOM 1680 O O . MET A 1 208 ? -6.777 -7.078 -26.356 1.00 36.75 208 MET A O 1
ATOM 1684 N N . GLY A 1 209 ? -4.998 -6.811 -27.724 1.00 32.62 209 GLY A N 1
ATOM 1685 C CA . GLY A 1 209 ? -5.482 -7.595 -28.861 1.00 32.62 209 GLY A CA 1
ATOM 1686 C C . GLY A 1 209 ? -5.054 -9.051 -28.772 1.00 32.62 209 GLY A C 1
ATOM 1687 O O . GLY A 1 209 ? -3.963 -9.309 -28.215 1.00 32.62 209 GLY A O 1
#

Secondary structure (DSSP, 8-state):
-------PPPPP---S-TTTS-HHHHHHHHHHHHHH-HHHHHHHHHT--SS--SSTHHHHHHHHHHHHHHHTTTS---SSHHHHHHHHHHHHHHHHHHTTPPPPP--PPPHHHHHHHHHHTT--S-HHHHHHHHHHHHHH-HHHHHHHHHHHHHT--TTHHHHHHHHHHHHHHHH-GGG-GGG-HHHHHHHHHHHHHHHHTT-PPSP--

Sequence (209 aa):
MNTSIRLKPLPVLPVERDEYCSQEMTDAIITELENKHKDTLQNIIENEFPVRADFHGKGYEIAIGTVIHEIGRKLPVPETDLGCIDLAYELGRRIRKAMDLPDTPTEGWELQQIHEYILHNKLTLDHQTAKEILQSYYEAKPDLWYAYAEALRHDQMLNIGAKYRDGLTSFLSEKYPSLSLEKNQDFYLQLSAMLTVMNACGIPLPEMG